Protein 5XCB (pdb70)

Radius of gyration: 25.33 Å; Cα contacts (8 Å, |Δi|>4): 711; chains: 1; bounding box: 47×80×37 Å

Secondary structure (DSSP, 8-state):
--PPPPTT--SEEEEEE--TT--EEEEEEEEEEEETTEEEEEE-TTSGGGTT-GGGT---GGGGGG--HHHHHHHHHHHHHHHHHTT---EEPPTTS-EEEESEEEEEEE--S--SSS--PPBPEEEEESEEETTEEESEEEE--B-----EEEEEEETTEEESEEE--TT-EEEEEEEE------TT--S--EEEEEEE-TTEEE-TTT--EEEETTEE--BTTTEEEEEEE-TTS-EEEEEEE-HHHHGGGTTT-EEEEEEEEE-TT----EEEEEEEEEES-TTSTT-EEEEEEEEEEE-

Organism: Clostridium perfringens (strain 13 / Type A) (NCBI:txid195102)

InterPro domains:
  IPR013783 Immunoglobulin-like fold [G3DSA:2.60.40.10] (34-176)
  IPR013783 Immunoglobulin-like fold [G3DSA:2.60.40.10] (341-483)
  IPR026466 Fimbrial isopeptide formation D2 domain [TIGR04226] (177-316)
  IPR032334 Gram-positive pilin backbone subunit 2, Cna-B-like domain [PF16569] (198-320)
  IPR041033 SpaA-like, prealbumin fold domain subgroup 1 [PF17802] (340-432)
  IPR048052 Fimbrial subunit type 1-like [NF033902] (48-505)

Nearest PDB structures (foldseek):
  5xcb-assembly1_A  TM=1.003E+00  e=8.569E-66  Clostridium perfringens str. 13
  5xcc-assembly2_B  TM=9.735E-01  e=3.782E-58  Clostridium perfringens str. 13
  6ixy-assembly3_C  TM=5.090E-01  e=4.938E-49  Clostridium perfringens SM101
  4p0d-assembly1_A  TM=6.449E-01  e=1.683E-16  Streptococcus pyogenes MGAS10394
  3hr6-assembly1_A  TM=5.045E-01  e=4.246E-11  Corynebacterium diphtheriae

Structure (mmCIF, N/CA/C/O backbone):
data_5XCB
#
_entry.id   5XCB
#
_cell.length_a   90.400
_cell.length_b   141.330
_cell.length_c   61.480
_cell.angle_alpha   90.00
_cell.angle_beta   90.00
_cell.angle_gamma   90.00
#
_symmetry.space_group_name_H-M   'C 2 2 2'
#
loop_
_entity.id
_entity.type
_entity.pdbx_description
1 polymer 'Probable surface protein'
2 water water
#
loop_
_atom_site.group_PDB
_atom_site.id
_atom_site.type_symbol
_atom_site.label_atom_id
_atom_site.label_alt_id
_atom_site.label_comp_id
_atom_site.label_asym_id
_atom_site.label_entity_id
_atom_site.label_seq_id
_atom_site.pdbx_PDB_ins_code
_atom_site.Cartn_x
_atom_site.Cartn_y
_atom_site.Cartn_z
_atom_site.occupancy
_atom_site.B_iso_or_equiv
_atom_site.auth_seq_id
_atom_site.auth_comp_id
_atom_site.auth_asym_id
_atom_site.auth_atom_id
_atom_site.pdbx_PDB_model_num
ATOM 1 N N . MET A 1 17 ? 34.620 39.177 8.329 1.00 99.00 29 MET A N 1
ATOM 2 C CA . MET A 1 17 ? 36.024 39.484 8.738 1.00 99.00 29 MET A CA 1
ATOM 3 C C . MET A 1 17 ? 36.052 40.328 10.015 1.00 99.00 29 MET A C 1
ATOM 4 O O . MET A 1 17 ? 35.370 41.350 10.102 1.00 99.00 29 MET A O 1
ATOM 9 N N . THR A 1 18 ? 36.855 39.895 10.989 1.00 98.84 30 THR A N 1
ATOM 10 C CA . THR A 1 18 ? 36.866 40.476 12.341 1.00 92.44 30 THR A CA 1
ATOM 11 C C . THR A 1 18 ? 38.170 40.149 13.081 1.00 91.81 30 THR A C 1
ATOM 12 O O . THR A 1 18 ? 38.583 38.987 13.121 1.00 91.14 30 THR A O 1
ATOM 16 N N . PRO A 1 19 ? 38.806 41.170 13.691 1.00 87.21 31 PRO A N 1
ATOM 17 C CA . PRO A 1 19 ? 40.058 40.990 14.435 1.00 83.39 31 PRO A CA 1
ATOM 18 C C . PRO A 1 19 ? 39.929 39.999 15.587 1.00 79.75 31 PRO A C 1
ATOM 19 O O . PRO A 1 19 ? 38.860 39.877 16.184 1.00 77.45 31 PRO A O 1
ATOM 23 N N . SER A 1 20 ? 41.021 39.304 15.892 1.00 77.69 32 SER A N 1
ATOM 24 C CA . SER A 1 20 ? 41.052 38.369 17.017 1.00 77.71 32 SER A CA 1
ATOM 25 C C . SER A 1 20 ? 40.973 39.118 18.338 1.00 73.03 32 SER A C 1
ATOM 26 O O . SER A 1 20 ? 41.341 40.289 18.413 1.00 71.56 32 SER A O 1
ATOM 29 N N . ILE A 1 21 ? 40.485 38.443 19.374 1.00 69.91 33 ILE A N 1
ATOM 30 C CA . ILE A 1 21 ? 40.463 39.016 20.715 1.00 71.92 33 ILE A CA 1
ATOM 31 C C . ILE A 1 21 ? 41.751 38.642 21.447 1.00 76.80 33 ILE A C 1
ATOM 32 O O . ILE A 1 21 ? 42.230 37.514 21.323 1.00 76.86 33 ILE A O 1
ATOM 37 N N . SER A 1 22 ? 42.297 39.590 22.211 1.00 78.62 34 SER A N 1
ATOM 38 C CA . SER A 1 22 ? 43.563 39.399 22.923 1.00 80.70 34 SER A CA 1
ATOM 39 C C . SER A 1 22 ? 43.361 38.763 24.292 1.00 84.88 34 SER A C 1
ATOM 40 O O . SER A 1 22 ? 42.241 38.714 24.813 1.00 86.11 34 SER A O 1
ATOM 43 N N . LYS A 1 23 ? 44.464 38.273 24.857 1.00 84.03 35 LYS A N 1
ATOM 44 C CA . LYS A 1 23 ? 44.496 37.735 26.220 1.00 87.01 35 LYS A CA 1
ATOM 45 C C . LYS A 1 23 ? 44.309 38.870 27.230 1.00 90.35 35 LYS A C 1
ATOM 46 O O . LYS A 1 23 ? 43.709 38.679 28.291 1.00 92.10 35 LYS A O 1
ATOM 52 N N . ASP A 1 24 ? 44.837 40.043 26.887 1.00 93.44 36 ASP A N 1
ATOM 53 C CA . ASP A 1 24 ? 44.747 41.232 27.742 1.00 92.45 36 ASP A CA 1
ATOM 54 C C . ASP A 1 24 ? 43.477 42.068 27.460 1.00 88.07 36 ASP A C 1
ATOM 55 O O . ASP A 1 24 ? 43.444 43.271 27.752 1.00 86.65 36 ASP A O 1
ATOM 60 N N . ALA A 1 25 ? 42.433 41.421 26.926 1.00 80.17 37 ALA A N 1
ATOM 61 C CA . ALA A 1 25 ? 41.215 42.125 26.478 1.00 73.21 37 ALA A CA 1
ATOM 62 C C . ALA A 1 25 ? 40.253 42.399 27.630 1.00 66.68 37 ALA A C 1
ATOM 63 O O . ALA A 1 25 ? 39.819 41.473 28.316 1.00 63.61 37 ALA A O 1
ATOM 65 N N . PRO A 1 26 ? 39.899 43.681 27.833 1.00 61.07 38 PRO A N 1
ATOM 66 C CA . PRO A 1 26 ? 39.018 44.086 28.935 1.00 57.17 38 PRO A CA 1
ATOM 67 C C . PRO A 1 26 ? 37.646 43.395 28.900 1.00 53.70 38 PRO A C 1
ATOM 68 O O . PRO A 1 26 ? 37.152 43.036 27.835 1.00 55.20 38 PRO A O 1
ATOM 72 N N . ILE A 1 27 ? 37.057 43.192 30.070 1.00 51.27 39 ILE A N 1
ATOM 73 C CA . ILE A 1 27 ? 35.682 42.722 30.172 1.00 53.02 39 ILE A CA 1
ATOM 74 C C . ILE A 1 27 ? 34.704 43.923 30.200 1.00 50.47 39 ILE A C 1
ATOM 75 O O . ILE A 1 27 ? 33.497 43.751 30.260 1.00 48.00 39 ILE A O 1
ATOM 80 N N . LYS A 1 28 ? 35.246 45.132 30.151 1.00 49.83 40 LYS A N 1
ATOM 81 C CA . LYS A 1 28 ? 34.454 46.362 30.105 1.00 48.93 40 LYS A CA 1
ATOM 82 C C . LYS A 1 28 ? 35.053 47.312 29.085 1.00 44.99 40 LYS A C 1
ATOM 83 O O . LYS A 1 28 ? 36.219 47.179 28.697 1.00 41.32 40 LYS A O 1
ATOM 89 N N . GLY A 1 29 ? 34.254 48.280 28.653 1.00 40.44 41 GLY A N 1
ATOM 90 C CA . GLY A 1 29 ? 34.752 49.353 27.803 1.00 37.31 41 GLY A CA 1
ATOM 91 C C . GLY A 1 29 ? 34.305 50.705 28.303 1.00 35.92 41 GLY A C 1
ATOM 92 O O . GLY A 1 29 ? 33.939 50.879 29.467 1.00 33.80 41 GLY A O 1
ATOM 93 N N . SER A 1 30 ? 34.333 51.690 27.420 1.00 38.17 42 SER A N 1
ATOM 94 C CA . SER A 1 30 ? 33.816 53.007 27.785 1.00 39.46 42 SER A CA 1
ATOM 95 C C . SER A 1 30 ? 33.205 53.735 26.590 1.00 37.01 42 SER A C 1
ATOM 96 O O . SER A 1 30 ? 33.515 53.453 25.408 1.00 33.00 42 SER A O 1
ATOM 99 N N . ILE A 1 31 ? 32.315 54.670 26.912 1.00 36.59 43 ILE A N 1
ATOM 100 C CA . ILE A 1 31 ? 31.766 55.568 25.901 1.00 33.69 43 ILE A CA 1
ATOM 101 C C . ILE A 1 31 ? 32.052 56.993 26.327 1.00 31.02 43 ILE A C 1
ATOM 102 O O . ILE A 1 31 ? 31.832 57.351 27.483 1.00 32.83 43 ILE A O 1
ATOM 107 N N . THR A 1 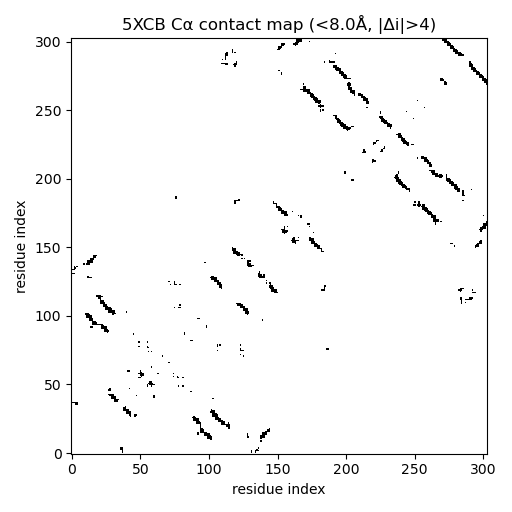32 ? 32.557 57.777 25.382 1.00 29.57 44 THR A N 1
ATOM 108 C CA . THR A 1 32 ? 32.797 59.199 25.532 1.00 30.56 44 THR A CA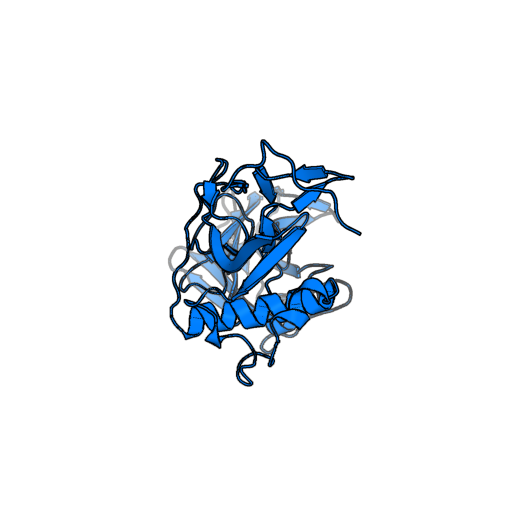 1
ATOM 109 C C . THR A 1 32 ? 32.042 59.938 24.450 1.00 30.64 44 THR A C 1
ATOM 110 O O . THR A 1 32 ? 32.144 59.606 23.266 1.00 30.93 44 THR A O 1
ATOM 114 N N . ILE A 1 33 ? 31.278 60.948 24.857 1.00 32.62 45 ILE A N 1
ATOM 115 C CA . ILE A 1 33 ? 30.648 61.871 23.894 1.00 31.85 45 ILE A CA 1
ATOM 116 C C . ILE A 1 33 ? 30.763 63.270 24.451 1.00 30.58 45 ILE A C 1
ATOM 117 O O . ILE A 1 33 ? 30.586 63.470 25.650 1.00 30.81 45 ILE A O 1
ATOM 122 N N . SER A 1 34 ? 31.099 64.234 23.597 1.00 31.59 46 SER A N 1
ATOM 123 C CA . SER A 1 34 ? 31.205 65.637 24.026 1.00 31.48 46 SER A CA 1
ATOM 124 C C . SER A 1 34 ? 30.134 66.526 23.421 1.00 30.23 46 SER A C 1
ATOM 125 O O . SER A 1 34 ? 30.046 66.661 22.194 1.00 29.71 46 SER A O 1
ATOM 128 N N . LYS A 1 35 ? 29.334 67.136 24.290 1.00 28.77 47 LYS A N 1
ATOM 129 C CA . LYS A 1 35 ? 28.388 68.175 23.869 1.00 31.94 47 LYS A CA 1
ATOM 130 C C . LYS A 1 35 ? 27.996 68.956 25.116 1.00 31.52 47 LYS A C 1
ATOM 131 O O . LYS A 1 35 ? 27.235 68.460 25.940 1.00 30.86 47 LYS A O 1
ATOM 137 N N . LYS A 1 36 ? 28.551 70.155 25.264 1.00 32.93 48 LYS A N 1
ATOM 138 C CA . LYS A 1 36 ? 28.368 70.953 26.485 1.00 34.07 48 LYS A CA 1
ATOM 139 C C . LYS A 1 36 ? 26.905 71.149 26.883 1.00 32.66 48 LYS A C 1
ATOM 140 O O . LYS A 1 36 ? 26.073 71.543 26.067 1.00 29.16 48 LYS A O 1
ATOM 146 N N . GLY A 1 37 ? 26.626 70.834 28.147 1.00 31.29 49 GLY A N 1
ATOM 147 C CA . GLY A 1 37 ? 25.333 71.034 28.756 1.00 33.18 49 GLY A CA 1
ATOM 148 C C . GLY A 1 37 ? 24.378 69.874 28.555 1.00 31.98 49 GLY A C 1
ATOM 149 O O . GLY A 1 37 ? 23.357 69.793 29.209 1.00 34.42 49 GLY A O 1
ATOM 150 N N . ALA A 1 38 ? 24.706 68.986 27.624 1.00 31.22 50 ALA A N 1
ATOM 151 C CA . ALA A 1 38 ? 23.773 67.943 27.245 1.00 30.27 50 ALA A CA 1
ATOM 152 C C . ALA A 1 38 ? 24.070 66.680 28.001 1.00 28.90 50 ALA A C 1
ATOM 153 O O . ALA A 1 38 ? 25.197 66.474 28.464 1.00 27.87 50 ALA A O 1
ATOM 155 N N . THR A 1 39 ? 23.054 65.839 28.092 1.00 26.29 51 THR A N 1
ATOM 156 C CA . THR A 1 39 ? 23.181 64.500 28.625 1.00 29.60 51 THR A CA 1
ATOM 157 C C . THR A 1 39 ? 22.615 63.497 27.630 1.00 30.49 51 THR A C 1
ATOM 158 O O . THR A 1 39 ? 21.482 63.671 27.141 1.00 29.62 51 THR A O 1
ATOM 162 N N . PHE A 1 40 ? 23.418 62.466 27.341 1.00 30.00 52 PHE A N 1
ATOM 163 C CA . PHE A 1 40 ? 23.021 61.310 26.545 1.00 28.51 52 PHE A CA 1
ATOM 164 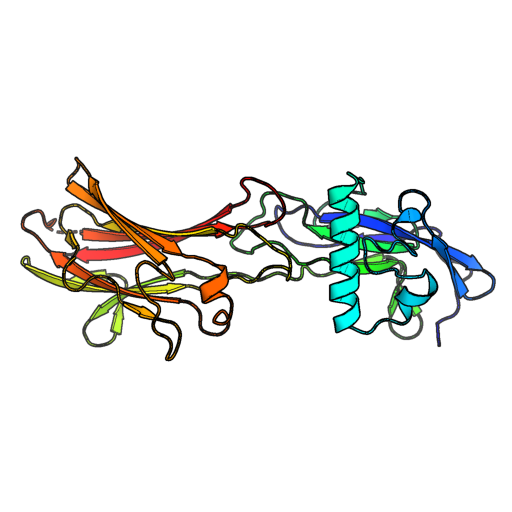C C . PHE A 1 40 ? 22.840 60.086 27.427 1.00 29.29 52 PHE A C 1
ATOM 165 O O . PHE A 1 40 ? 23.499 59.934 28.455 1.00 30.05 52 PHE A O 1
ATOM 173 N N . THR A 1 41 ? 21.953 59.197 27.000 1.00 28.84 53 THR A N 1
ATOM 174 C CA . THR A 1 41 ? 21.686 57.965 27.716 1.00 29.69 53 THR A CA 1
ATOM 175 C C . THR A 1 41 ? 21.962 56.780 26.816 1.00 28.86 53 THR A C 1
ATOM 176 O O . THR A 1 41 ? 21.567 56.781 25.644 1.00 28.21 53 THR A O 1
ATOM 180 N N . ALA A 1 42 ? 22.667 55.791 27.375 1.00 30.94 54 ALA A N 1
ATOM 181 C CA . ALA A 1 42 ? 23.096 54.593 26.651 1.00 29.81 54 ALA A CA 1
ATOM 182 C C . ALA A 1 42 ? 22.209 53.418 27.025 1.00 30.69 54 ALA A C 1
ATOM 183 O O . ALA A 1 42 ? 22.055 53.084 28.194 1.00 32.71 54 ALA A O 1
ATOM 185 N N . TYR A 1 43 ? 21.563 52.837 26.024 1.00 34.71 55 TYR A N 1
ATOM 186 C CA . TYR A 1 43 ? 20.646 51.698 26.218 1.00 36.14 55 TYR A CA 1
ATOM 187 C C . TYR A 1 43 ? 21.301 50.447 25.606 1.00 37.66 55 TYR A C 1
ATOM 188 O O . TYR A 1 43 ? 21.584 50.406 24.409 1.00 34.81 55 TYR A O 1
ATOM 197 N N . LYS A 1 44 ? 21.560 49.448 26.443 1.00 38.78 56 LYS A N 1
ATOM 198 C CA . LYS A 1 44 ? 22.222 48.240 25.998 1.00 38.99 56 LYS A CA 1
ATOM 199 C C . LYS A 1 44 ? 21.204 47.290 25.395 1.00 38.19 56 LYS A C 1
ATOM 200 O O . LYS A 1 44 ? 20.408 46.692 26.107 1.00 40.05 56 LYS A O 1
ATOM 206 N N . LEU A 1 45 ? 21.243 47.178 24.075 1.00 36.53 57 LEU A N 1
ATOM 207 C CA . LEU A 1 45 ? 20.365 46.310 23.317 1.00 38.25 57 LEU A CA 1
ATOM 208 C C . LEU A 1 45 ? 20.811 44.843 23.334 1.00 41.29 57 LEU A C 1
ATOM 209 O O . LEU A 1 45 ? 19.975 43.936 23.442 1.00 39.36 57 LEU A O 1
ATOM 214 N N . LEU A 1 46 ? 22.122 44.628 23.196 1.00 40.03 58 LEU A N 1
ATOM 215 C CA . LEU A 1 46 ? 22.714 43.290 23.119 1.00 39.54 58 LEU A CA 1
ATOM 216 C C . LEU A 1 46 ? 23.959 43.193 23.996 1.00 40.45 58 LEU A C 1
ATOM 217 O O . LEU A 1 46 ? 24.811 44.086 23.977 1.00 38.71 58 LEU A O 1
ATOM 222 N N . ASP A 1 47 ? 24.061 42.116 24.771 1.00 43.28 59 ASP A N 1
ATOM 223 C CA . ASP A 1 47 ? 25.283 41.834 25.524 1.00 46.61 59 ASP A CA 1
ATOM 224 C C . ASP A 1 47 ? 26.285 41.136 24.607 1.00 46.03 59 ASP A C 1
ATOM 225 O O . ASP A 1 47 ? 25.925 40.244 23.831 1.00 46.64 59 ASP A O 1
ATOM 230 N N . ALA A 1 48 ? 27.533 41.582 24.663 1.00 43.68 60 ALA A N 1
ATOM 231 C CA . ALA A 1 48 ? 28.595 40.945 23.916 1.00 44.78 60 ALA A CA 1
ATOM 232 C C . ALA A 1 48 ? 29.252 39.933 24.836 1.00 44.77 60 ALA A C 1
ATOM 233 O O . ALA A 1 48 ? 29.551 40.243 25.988 1.00 49.54 60 ALA A O 1
ATOM 235 N N . ILE A 1 49 ? 29.466 38.730 24.318 1.00 41.73 61 ILE A N 1
ATOM 236 C CA . ILE A 1 49 ? 30.091 37.655 25.074 1.00 45.60 61 ILE A CA 1
ATOM 237 C C . ILE A 1 49 ? 31.276 37.066 24.286 1.00 40.15 61 ILE A C 1
ATOM 238 O O . ILE A 1 49 ? 31.156 36.730 23.113 1.00 38.23 61 ILE A O 1
ATOM 243 N N . LYS A 1 50 ? 32.437 37.004 24.922 1.00 43.44 62 LYS A N 1
ATOM 244 C CA . LYS A 1 50 ? 33.609 36.411 24.285 1.00 45.04 62 LYS A CA 1
ATOM 245 C C . LYS A 1 50 ? 33.359 34.930 24.153 1.00 41.73 62 LYS A C 1
ATOM 246 O O . LYS A 1 50 ? 33.103 34.253 25.147 1.00 42.26 62 LYS A O 1
ATOM 252 N N . SER A 1 51 ? 33.395 34.459 22.916 1.00 41.65 63 SER A N 1
ATOM 253 C CA . SER A 1 51 ? 33.123 33.074 22.592 1.00 43.28 63 SER A CA 1
ATOM 254 C C . SER A 1 51 ? 34.145 32.632 21.572 1.00 40.32 63 SER A C 1
ATOM 255 O O . SER A 1 51 ? 34.067 32.975 20.390 1.00 38.36 63 SER A O 1
ATOM 258 N N . GLY A 1 52 ? 35.115 31.853 22.033 1.00 41.25 64 GLY A N 1
ATOM 259 C CA . GLY A 1 52 ? 36.249 31.520 21.181 1.00 40.13 64 GLY A CA 1
ATOM 260 C C . GLY A 1 52 ? 36.992 32.797 20.851 1.00 40.14 64 GLY A C 1
ATOM 261 O O . GLY A 1 52 ? 37.305 33.587 21.735 1.00 42.89 64 GLY A O 1
ATOM 262 N N . ASP A 1 53 ? 37.247 33.004 19.572 1.00 43.81 65 ASP A N 1
ATOM 263 C CA . ASP A 1 53 ? 38.027 34.132 19.114 1.00 49.63 65 ASP A CA 1
ATOM 264 C C . ASP A 1 53 ? 37.161 35.293 18.580 1.00 51.49 65 ASP A C 1
ATOM 265 O O . ASP A 1 53 ? 37.673 36.191 17.911 1.00 50.40 65 ASP A O 1
ATOM 270 N N . ALA A 1 54 ? 35.859 35.282 18.876 1.00 52.60 66 ALA A N 1
ATOM 271 C CA . ALA A 1 54 ? 34.978 36.402 18.498 1.00 48.81 66 ALA A CA 1
ATOM 272 C C . ALA A 1 54 ? 34.012 36.791 19.617 1.00 46.64 66 ALA A C 1
ATOM 273 O O . ALA A 1 54 ? 33.944 36.132 20.669 1.00 47.88 66 ALA A O 1
ATOM 275 N N . TYR A 1 55 ? 33.299 37.900 19.404 1.00 42.37 67 TYR A N 1
ATOM 276 C CA . TYR A 1 55 ? 32.213 38.282 20.285 1.00 41.44 67 TYR A CA 1
ATOM 277 C C . TYR A 1 55 ? 30.941 37.745 19.675 1.00 39.82 67 TYR A C 1
ATOM 278 O O . TYR A 1 55 ? 30.702 37.880 18.475 1.00 40.19 67 TYR A O 1
ATOM 287 N N . GLU A 1 56 ? 30.159 37.060 20.499 1.00 42.01 68 GLU A N 1
ATOM 288 C CA . GLU A 1 56 ? 28.783 36.689 20.132 1.00 43.66 68 GLU A CA 1
ATOM 289 C C . GLU A 1 56 ? 27.831 37.566 20.966 1.00 44.31 68 GLU A C 1
ATOM 290 O O . GLU A 1 56 ? 28.218 38.093 22.013 1.00 43.19 68 GLU A O 1
ATOM 296 N N . TYR A 1 57 ? 26.594 37.716 20.507 1.00 47.61 69 TYR A N 1
ATOM 297 C CA . TYR A 1 57 ? 25.663 38.675 21.109 1.00 50.64 69 TYR A CA 1
ATOM 298 C C . TYR A 1 57 ? 24.392 37.993 21.558 1.00 52.78 69 TYR A C 1
ATOM 299 O O . TYR A 1 57 ? 23.821 37.190 20.829 1.00 57.12 69 TYR A O 1
ATOM 308 N N . SER A 1 58 ? 23.963 38.295 22.774 1.00 52.29 70 SER A N 1
ATOM 309 C CA . SER A 1 58 ? 22.690 37.801 23.277 1.00 52.55 70 SER A CA 1
ATOM 310 C C . SER A 1 58 ? 21.789 38.961 23.693 1.00 52.09 70 SER A C 1
ATOM 311 O O . SER A 1 58 ? 22.266 39.991 24.173 1.00 45.36 70 SER A O 1
ATOM 314 N N . VAL A 1 59 ? 20.484 38.781 23.514 1.00 50.86 71 VAL A N 1
ATOM 315 C CA . VAL A 1 59 ? 19.530 39.837 23.816 1.00 52.55 71 VAL A CA 1
ATOM 316 C C . VAL A 1 59 ? 19.622 40.215 25.276 1.00 51.61 71 VAL A C 1
ATOM 317 O O . VAL A 1 59 ? 19.546 39.368 26.168 1.00 51.57 71 VAL A O 1
ATOM 321 N N . ASN A 1 60 ? 19.815 41.504 25.514 1.00 54.80 72 ASN A N 1
ATOM 322 C CA . ASN A 1 60 ? 19.667 42.051 26.852 1.00 56.03 72 ASN A CA 1
ATOM 323 C C . ASN A 1 60 ? 18.199 41.821 27.232 1.00 52.43 72 ASN A C 1
ATOM 324 O O . ASN A 1 60 ? 17.306 42.168 26.458 1.00 47.71 72 ASN A O 1
ATOM 329 N N . SER A 1 61 ? 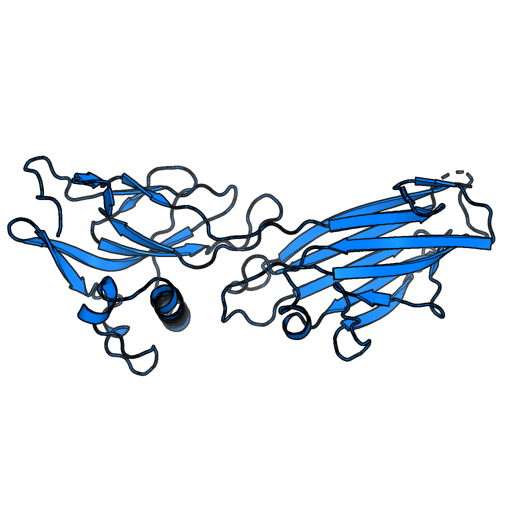17.975 41.216 28.399 1.00 50.25 73 SER A N 1
ATOM 330 C CA . SER A 1 61 ? 16.640 40.823 28.849 1.00 50.86 73 SER A CA 1
ATOM 331 C C . SER A 1 61 ? 15.707 41.994 29.219 1.00 51.13 73 SER A C 1
ATOM 332 O O . SER A 1 61 ? 14.478 41.858 29.165 1.00 48.63 73 SER A O 1
ATOM 335 N N . ASP A 1 62 ? 16.283 43.127 29.622 1.00 50.30 74 ASP A N 1
ATOM 336 C CA . ASP A 1 62 ? 15.491 44.345 29.790 1.00 48.10 74 ASP A CA 1
ATOM 337 C C . ASP A 1 62 ? 14.836 44.789 28.483 1.00 44.65 74 ASP A C 1
ATOM 338 O O . ASP A 1 62 ? 13.774 45.404 28.517 1.00 50.19 74 ASP A O 1
ATOM 343 N N . LEU A 1 63 ? 15.452 44.470 27.343 1.00 41.00 75 LEU A N 1
ATOM 344 C CA . LEU A 1 63 ? 14.961 44.920 26.029 1.00 39.64 75 LEU A CA 1
ATOM 345 C C . LEU A 1 63 ? 14.647 43.817 25.054 1.00 38.76 75 LEU A C 1
ATOM 346 O O . LEU A 1 63 ? 14.386 44.090 23.881 1.00 35.95 75 LEU A O 1
ATOM 351 N N . LYS A 1 64 ? 14.664 42.576 25.531 1.00 40.15 76 LYS A N 1
ATOM 352 C CA . LYS A 1 64 ? 14.584 41.397 24.665 1.00 41.42 76 LYS A CA 1
ATOM 353 C C . LYS A 1 64 ? 13.294 41.358 23.867 1.00 40.37 76 LYS A C 1
ATOM 354 O O . LYS A 1 64 ? 13.222 40.765 22.788 1.00 40.13 76 LYS A O 1
ATOM 360 N N . ASP A 1 65 ? 12.273 42.005 24.405 1.00 41.82 77 ASP A N 1
ATOM 361 C CA . ASP A 1 65 ? 10.945 41.955 23.804 1.00 42.01 77 ASP A CA 1
ATOM 362 C C . ASP A 1 65 ? 10.695 43.068 22.786 1.00 39.41 77 ASP A C 1
ATOM 363 O O . ASP A 1 65 ? 9.592 43.207 22.281 1.00 43.48 77 ASP A O 1
ATOM 368 N N . PHE A 1 66 ? 11.737 43.838 22.483 1.00 36.58 78 PHE A N 1
ATOM 369 C CA . PHE A 1 66 ? 11.734 44.737 21.346 1.00 36.15 78 PHE A CA 1
ATOM 370 C C . PHE A 1 66 ? 11.917 43.952 20.064 1.00 36.23 78 PHE A C 1
ATOM 371 O O . PHE A 1 66 ? 11.405 44.333 19.013 1.00 35.20 78 PHE A O 1
ATOM 379 N N . PHE A 1 67 ? 12.699 42.879 20.148 1.00 37.72 79 PHE A N 1
ATOM 380 C CA . PHE A 1 67 ? 12.950 42.017 18.997 1.00 38.92 79 PHE A CA 1
ATOM 381 C C . PHE A 1 67 ? 11.748 41.149 18.640 1.00 35.82 79 PHE A C 1
ATOM 382 O O . PHE A 1 67 ? 10.988 40.761 19.520 1.00 34.99 79 PHE A O 1
ATOM 390 N N . ASN A 1 68 ? 11.597 40.869 17.343 1.00 34.74 80 ASN A N 1
ATOM 391 C CA . ASN A 1 68 ? 10.548 39.984 16.828 1.00 37.90 80 ASN A CA 1
ATOM 392 C C . ASN A 1 68 ? 9.201 40.434 17.399 1.00 40.47 80 ASN A C 1
ATOM 393 O O . ASN A 1 68 ? 8.377 39.623 17.838 1.00 37.81 80 ASN A O 1
ATOM 398 N N . ASN A 1 69 ? 9.026 41.755 17.416 1.00 41.93 81 ASN A N 1
ATOM 399 C CA . ASN A 1 69 ? 7.854 42.407 17.977 1.00 41.60 81 ASN A CA 1
ATOM 400 C C . ASN A 1 69 ? 7.285 43.265 16.857 1.00 43.32 81 ASN A C 1
ATOM 401 O O . ASN A 1 69 ? 7.914 44.226 16.415 1.00 39.85 81 ASN A O 1
ATOM 406 N N . SER A 1 70 ? 6.102 42.876 16.393 1.00 44.20 82 SER A N 1
ATOM 407 C CA . SER A 1 70 ? 5.458 43.479 15.230 1.00 48.80 82 SER A CA 1
ATOM 408 C C . SER A 1 70 ? 5.119 44.959 15.451 1.00 46.51 82 SER A C 1
ATOM 409 O O . SER A 1 70 ? 4.988 45.729 14.507 1.00 46.69 82 SER A O 1
ATOM 412 N N . ASN A 1 71 ? 4.993 45.341 16.713 1.00 47.70 83 ASN A N 1
ATOM 413 C CA . ASN A 1 71 ? 4.733 46.725 17.074 1.00 47.04 83 ASN A CA 1
ATOM 414 C C . ASN A 1 71 ? 5.953 47.617 16.810 1.00 50.84 83 ASN A C 1
ATOM 415 O O . ASN A 1 71 ? 5.839 48.842 16.910 1.00 48.92 83 ASN A O 1
ATOM 420 N N . TYR A 1 72 ? 7.114 47.024 16.486 1.00 48.53 84 TYR A N 1
ATOM 421 C CA . TYR A 1 72 ? 8.346 47.818 16.294 1.00 45.21 84 TYR A CA 1
ATOM 422 C C . TYR A 1 72 ? 9.274 47.283 15.203 1.00 45.31 84 TYR A C 1
ATOM 423 O O . TYR A 1 72 ? 10.491 47.245 15.367 1.00 44.50 84 TYR A O 1
ATOM 432 N N . GLY A 1 73 ? 8.693 46.897 14.072 1.00 46.54 85 GLY A N 1
ATOM 433 C CA . GLY A 1 73 ? 9.468 46.546 12.877 1.00 45.21 85 GLY A CA 1
ATOM 434 C C . GLY A 1 73 ? 9.925 45.091 12.797 1.00 45.16 85 GLY A C 1
ATOM 435 O O . GLY A 1 73 ? 10.624 44.724 11.867 1.00 42.55 85 GLY A O 1
ATOM 436 N N . SER A 1 74 ? 9.538 44.271 13.773 1.00 48.22 86 SER A N 1
ATOM 437 C CA . SER A 1 74 ? 9.878 42.834 13.796 1.00 50.75 86 SER A CA 1
ATOM 438 C C . SER A 1 74 ? 11.346 42.536 13.439 1.00 49.27 86 SER A C 1
ATOM 439 O O . SER A 1 74 ? 11.636 41.723 12.568 1.00 47.93 86 SER A O 1
ATOM 442 N N . TYR A 1 75 ? 12.268 43.215 14.110 1.00 47.89 87 TYR A N 1
ATOM 443 C CA . TYR A 1 75 ? 13.688 42.954 13.914 1.00 46.24 87 TYR A CA 1
ATOM 444 C C . TYR A 1 75 ? 14.102 41.740 14.734 1.00 44.29 87 TYR A C 1
ATOM 445 O O . TYR A 1 75 ? 13.770 41.627 15.912 1.00 45.10 87 TYR A O 1
ATOM 454 N N . SER A 1 76 ? 14.827 40.837 14.090 1.00 46.29 88 SER A N 1
ATOM 455 C CA . SER A 1 76 ? 15.433 39.689 14.757 1.00 47.14 88 SER A CA 1
ATOM 456 C C . SER A 1 76 ? 16.796 40.112 15.271 1.00 44.55 88 SER A C 1
ATOM 457 O O . SER A 1 76 ? 17.372 41.072 14.775 1.00 45.22 88 SER A O 1
ATOM 460 N N . GLN A 1 77 ? 17.309 39.392 16.262 1.00 47.18 89 GLN A N 1
ATOM 461 C CA . GLN A 1 77 ? 18.685 39.587 16.731 1.00 49.95 89 GLN A CA 1
ATOM 462 C C . GLN A 1 77 ? 19.650 39.630 15.547 1.00 53.63 89 GLN A C 1
ATOM 463 O O . GLN A 1 77 ? 20.494 40.519 15.445 1.00 51.37 89 GLN A O 1
ATOM 469 N N . GLU A 1 78 ? 19.476 38.669 14.645 1.00 58.57 90 GLU A N 1
ATOM 470 C CA . GLU A 1 78 ? 20.329 38.500 13.461 1.00 66.07 90 GLU A CA 1
ATOM 471 C C . GLU A 1 78 ? 20.204 39.660 12.471 1.00 66.16 90 GLU A C 1
ATOM 472 O O . GLU A 1 78 ? 21.140 39.944 11.733 1.00 68.66 90 GLU A O 1
ATOM 478 N N . SER A 1 79 ? 19.046 40.320 12.457 1.00 67.53 91 SER A N 1
ATOM 479 C CA . SER A 1 79 ? 18.799 41.468 11.573 1.00 64.93 91 SER A CA 1
ATOM 480 C C . SER A 1 79 ? 19.804 42.591 11.752 1.00 65.69 91 SER A C 1
ATOM 481 O O . SER A 1 79 ? 20.187 43.229 10.786 1.00 63.76 91 SER A O 1
ATOM 484 N N . ILE A 1 80 ? 20.219 42.830 12.992 1.00 72.07 92 ILE A N 1
ATOM 485 C CA . ILE A 1 80 ? 21.005 44.021 13.347 1.00 75.37 92 ILE A CA 1
ATOM 486 C C . ILE A 1 80 ? 22.251 44.230 12.478 1.00 80.19 92 ILE A C 1
ATOM 487 O O . ILE A 1 80 ? 22.237 45.049 11.562 1.00 82.49 92 ILE A O 1
ATOM 492 N N . GLN A 1 81 ? 23.325 43.503 12.772 1.00 84.81 93 GLN A N 1
ATOM 493 C CA . GLN A 1 81 ? 24.613 43.727 12.100 1.00 89.49 93 GLN A CA 1
ATOM 494 C C . GLN A 1 81 ? 24.537 43.444 10.585 1.00 86.90 93 GLN A C 1
ATOM 495 O O . GLN A 1 81 ? 25.530 43.564 9.876 1.00 86.25 93 GLN A O 1
ATOM 501 N N . LYS A 1 82 ? 23.348 43.091 10.101 1.00 85.40 94 LYS A N 1
ATOM 502 C CA . LYS A 1 82 ? 23.098 42.916 8.668 1.00 83.22 94 LYS A CA 1
ATOM 503 C C . LYS A 1 82 ? 22.616 44.222 8.002 1.00 83.65 94 LYS A C 1
ATOM 504 O O . LYS A 1 82 ? 22.581 44.321 6.775 1.00 83.88 94 LYS A O 1
ATOM 510 N N . LEU A 1 83 ? 22.271 45.224 8.813 1.00 82.70 95 LEU A N 1
ATOM 511 C CA . LEU A 1 83 ? 21.640 46.462 8.331 1.00 77.82 95 LEU A CA 1
ATOM 512 C C . LEU A 1 83 ? 22.622 47.453 7.727 1.00 75.12 95 LEU A C 1
ATOM 513 O O . LEU A 1 83 ? 23.748 47.579 8.194 1.00 69.86 95 LEU A O 1
ATOM 518 N N . ASN A 1 84 ? 22.168 48.170 6.699 1.00 76.54 96 ASN A N 1
ATOM 519 C CA . ASN A 1 84 ? 22.945 49.255 6.091 1.00 78.23 96 ASN A CA 1
ATOM 520 C C . ASN A 1 84 ? 22.701 50.562 6.845 1.00 77.45 96 ASN A C 1
ATOM 521 O O . ASN A 1 84 ? 21.933 50.591 7.807 1.00 79.75 96 ASN A O 1
ATOM 526 N N . GLY A 1 85 ? 23.341 51.637 6.388 1.00 75.77 97 GLY A N 1
ATOM 527 C CA . GLY A 1 85 ? 23.275 52.944 7.051 1.00 74.77 97 GLY A CA 1
ATOM 528 C C . GLY A 1 85 ? 21.895 53.575 7.155 1.00 75.58 97 GLY A C 1
ATOM 529 O O . GLY A 1 85 ? 21.582 54.232 8.151 1.00 77.93 97 GLY A O 1
ATOM 530 N N . GLU A 1 86 ? 21.071 53.387 6.129 1.00 76.38 98 GLU A N 1
ATOM 531 C CA . GLU A 1 86 ? 19.736 53.994 6.081 1.00 76.62 98 GLU A CA 1
ATOM 532 C C . GLU A 1 86 ? 18.690 53.133 6.785 1.00 73.78 98 GLU A C 1
ATOM 533 O O . GLU A 1 86 ? 17.692 53.641 7.300 1.00 70.48 98 GLU A O 1
ATOM 539 N N . GLN A 1 87 ? 18.918 51.825 6.797 1.00 73.78 99 GLN A N 1
ATOM 540 C CA . GLN A 1 87 ? 18.067 50.898 7.548 1.00 72.81 99 GLN A CA 1
ATOM 541 C C . GLN A 1 87 ? 18.338 51.018 9.051 1.00 65.62 99 GLN A C 1
ATOM 542 O O . GLN A 1 87 ? 17.455 50.780 9.873 1.00 59.28 99 GLN A O 1
ATOM 548 N N . VAL A 1 88 ? 19.573 51.383 9.385 1.00 63.06 100 VAL A N 1
ATOM 549 C CA . VAL A 1 88 ? 19.989 51.587 10.769 1.00 66.02 100 VAL A CA 1
ATOM 550 C C . VAL A 1 88 ? 19.218 52.742 11.396 1.00 64.36 100 VAL A C 1
ATOM 551 O O . VAL A 1 88 ? 18.776 52.632 12.534 1.00 66.37 100 VAL A O 1
ATOM 555 N N . LYS A 1 89 ? 19.052 53.839 10.658 1.00 63.54 101 LYS A N 1
ATOM 556 C CA . LYS A 1 89 ? 18.261 54.973 11.145 1.00 63.64 101 LYS A CA 1
ATOM 557 C C . LYS A 1 89 ? 16.838 54.543 11.478 1.00 58.14 101 LYS A C 1
ATOM 558 O O . LYS A 1 89 ? 16.320 54.867 12.543 1.00 57.99 101 LYS A O 1
ATOM 564 N N . GLU A 1 90 ? 16.209 53.812 10.562 1.00 56.32 102 GLU A N 1
ATOM 565 C CA . GLU A 1 90 ? 14.860 53.278 10.790 1.00 54.44 102 GLU A CA 1
ATOM 566 C C . GLU A 1 90 ? 14.822 52.367 12.002 1.00 49.73 102 GLU A C 1
ATOM 567 O O . GLU A 1 90 ? 13.906 52.436 12.799 1.00 48.23 102 GLU A O 1
ATOM 573 N N . PHE A 1 91 ? 15.820 51.496 12.111 1.00 47.51 103 PHE A N 1
ATOM 574 C CA . PHE A 1 91 ? 15.950 50.567 13.244 1.00 47.07 103 PHE A CA 1
ATOM 575 C C . PHE A 1 91 ? 16.069 51.377 14.544 1.00 44.15 103 PHE A C 1
ATOM 576 O O . PHE A 1 91 ? 15.332 51.161 15.510 1.00 41.86 103 PHE A O 1
ATOM 584 N N . ALA A 1 92 ? 16.990 52.332 14.539 1.00 43.79 104 ALA A N 1
ATOM 585 C CA . ALA A 1 92 ? 17.260 53.145 15.720 1.00 45.03 104 ALA A CA 1
ATOM 586 C C . ALA A 1 92 ? 16.012 53.916 16.129 1.00 41.13 104 ALA A C 1
ATOM 587 O O . ALA A 1 92 ? 15.719 54.044 17.304 1.00 37.46 104 ALA A O 1
ATOM 589 N N . ILE A 1 93 ? 15.251 54.378 15.148 1.00 45.18 105 ILE A N 1
ATOM 590 C CA . ILE A 1 93 ? 13.999 55.093 15.435 1.00 47.38 105 ILE A CA 1
ATOM 591 C C . ILE A 1 93 ? 13.033 54.187 16.177 1.00 43.20 105 ILE A C 1
ATOM 592 O O . ILE A 1 93 ? 12.507 54.566 17.223 1.00 42.31 105 ILE A O 1
ATOM 597 N N . ASN A 1 94 ? 12.822 52.980 15.642 1.00 42.99 106 ASN A N 1
ATOM 598 C CA . ASN A 1 94 ? 11.898 52.006 16.249 1.00 41.09 106 ASN A CA 1
ATOM 599 C C . ASN A 1 94 ? 12.315 51.653 17.662 1.00 37.47 106 ASN A C 1
ATOM 600 O O . ASN A 1 94 ? 11.479 51.471 18.522 1.00 35.23 106 ASN A O 1
ATOM 605 N N . LEU A 1 95 ? 13.622 51.533 17.888 1.00 39.45 107 LEU A N 1
ATOM 606 C CA . LEU A 1 95 ? 14.127 51.130 19.201 1.00 39.34 107 LEU A CA 1
ATOM 607 C C . LEU A 1 95 ? 13.943 52.272 20.199 1.00 39.98 107 LEU A C 1
ATOM 608 O O . LEU A 1 95 ? 13.434 52.072 21.300 1.00 38.74 107 LEU A O 1
ATOM 613 N N . HIS A 1 96 ? 14.352 53.475 19.809 1.00 40.36 108 HIS A N 1
ATOM 614 C CA . HIS A 1 96 ? 14.067 54.658 20.622 1.00 41.82 108 HIS A CA 1
ATOM 615 C C . HIS A 1 96 ? 12.569 54.718 20.999 1.00 38.42 108 HIS A C 1
ATOM 616 O O . HIS A 1 96 ? 12.204 54.903 22.170 1.00 37.21 108 HIS A O 1
ATOM 623 N N . LYS A 1 97 ? 11.706 54.494 20.025 1.00 39.24 109 LYS A N 1
ATOM 624 C CA . LYS A 1 97 ? 10.254 54.490 20.304 1.00 42.17 109 LYS A CA 1
ATOM 625 C C . LYS A 1 97 ? 9.849 53.439 21.343 1.00 42.84 109 LYS A C 1
ATOM 626 O O . LYS A 1 97 ? 9.049 53.728 22.242 1.00 41.04 109 LYS A O 1
ATOM 632 N N . TYR A 1 98 ? 10.419 52.231 21.230 1.00 42.29 110 TYR A N 1
ATOM 633 C CA . TYR A 1 98 ? 10.147 51.140 22.184 1.00 41.15 110 TYR A CA 1
ATOM 634 C C . TYR A 1 98 ? 10.531 51.557 23.601 1.00 40.54 110 TYR A C 1
ATOM 635 O O . TYR A 1 98 ? 9.797 51.326 24.553 1.00 39.10 110 TYR A O 1
ATOM 644 N N . ILE A 1 99 ? 11.718 52.149 23.702 1.00 41.20 111 ILE A N 1
ATOM 645 C CA . ILE A 1 99 ? 12.273 52.641 24.952 1.00 42.30 111 ILE A CA 1
ATOM 646 C C . ILE A 1 99 ? 11.374 53.697 25.621 1.00 42.50 111 ILE A C 1
ATOM 647 O O . ILE A 1 99 ? 11.105 53.608 26.818 1.00 42.16 111 ILE A O 1
ATOM 652 N N . LEU A 1 100 ? 10.924 54.684 24.846 1.00 46.25 112 LEU A N 1
ATOM 653 C CA . LEU A 1 100 ? 10.036 55.744 25.359 1.00 47.78 112 LEU A CA 1
ATOM 654 C C . LEU A 1 100 ? 8.667 55.192 25.713 1.00 47.16 112 LEU A C 1
ATOM 655 O O . LEU A 1 100 ? 8.082 55.572 26.712 1.00 48.58 112 LEU A O 1
ATOM 660 N N . GLU A 1 101 ? 8.152 54.295 24.886 1.00 48.80 113 GLU A N 1
ATOM 661 C CA . GLU A 1 101 ? 6.800 53.804 25.086 1.00 48.77 113 GLU A CA 1
ATOM 662 C C . GLU A 1 101 ? 6.713 52.807 26.218 1.00 51.43 113 GLU A C 1
ATOM 663 O O . GLU A 1 101 ? 5.646 52.657 26.812 1.00 50.93 113 GLU A O 1
ATOM 669 N N . ASN A 1 102 ? 7.816 52.121 26.530 1.00 50.23 114 ASN A N 1
ATOM 670 C CA . ASN A 1 102 ? 7.813 51.134 27.624 1.00 47.74 114 ASN A CA 1
ATOM 671 C C . ASN A 1 102 ? 8.621 51.621 28.834 1.00 48.94 114 ASN A C 1
ATOM 672 O O . ASN A 1 102 ? 8.975 50.850 29.728 1.00 45.65 114 ASN A O 1
ATOM 677 N N . LYS A 1 103 ? 8.906 52.919 28.851 1.00 52.07 115 LYS A N 1
ATOM 678 C CA . LYS A 1 103 ? 9.502 53.574 30.017 1.00 56.08 115 LYS A CA 1
ATOM 679 C C . LYS A 1 103 ? 10.737 52.819 30.499 1.00 53.45 115 LYS A C 1
ATOM 680 O O . LYS A 1 103 ? 10.903 52.563 31.693 1.00 55.77 115 LYS A O 1
ATOM 686 N N . LYS A 1 104 ? 11.591 52.465 29.543 1.00 45.68 116 LYS A N 1
ATOM 687 C CA . LYS A 1 104 ? 12.853 51.819 29.829 1.00 42.79 116 LYS A CA 1
ATOM 688 C C . LYS A 1 104 ? 13.841 52.857 30.284 1.00 43.43 116 LYS A C 1
ATOM 689 O O . LYS A 1 104 ? 13.783 54.018 29.878 1.00 46.31 116 LYS A O 1
ATOM 695 N N . SER A 1 105 ? 14.757 52.436 31.137 1.00 40.09 117 SER A N 1
ATOM 696 C CA . SER A 1 105 ? 15.779 53.315 31.638 1.00 43.24 117 SER A CA 1
ATOM 697 C C . SER A 1 105 ? 17.100 52.829 31.115 1.00 41.91 117 SER A C 1
ATOM 698 O O . SER A 1 105 ? 17.248 51.658 30.757 1.00 39.47 117 SER A O 1
ATOM 701 N N . GLY A 1 106 ? 18.064 53.738 31.065 1.00 38.82 118 GLY A N 1
ATOM 702 C CA . GLY A 1 106 ? 19.378 53.412 30.558 1.00 37.45 118 GLY A CA 1
ATOM 703 C C . GLY A 1 106 ? 20.442 54.008 31.443 1.00 38.36 118 GLY A C 1
ATOM 704 O O . GLY A 1 106 ? 20.160 54.445 32.547 1.00 36.80 118 GLY A O 1
ATOM 705 N N . GLN A 1 107 ? 21.673 54.014 30.945 1.00 36.36 119 GLN A N 1
ATOM 706 C CA . GLN A 1 107 ? 22.801 54.571 31.666 1.00 35.91 119 GLN A CA 1
ATOM 707 C C . GLN A 1 107 ? 23.084 55.983 31.150 1.00 33.14 119 GLN A C 1
ATOM 708 O O . GLN A 1 107 ? 23.410 56.173 29.969 1.00 34.28 119 GLN A O 1
ATOM 714 N N . GLU A 1 108 ? 22.915 56.970 32.019 1.00 33.13 120 GLU A N 1
ATOM 715 C CA . GLU A 1 108 ? 23.191 58.355 31.669 1.00 34.97 120 GLU A CA 1
ATOM 716 C C . GLU A 1 108 ? 24.682 58.580 31.682 1.00 36.30 120 GLU A C 1
ATOM 717 O O . GLU A 1 108 ? 25.394 58.143 32.605 1.00 38.22 120 GLU A O 1
ATOM 723 N N . LEU A 1 109 ? 25.153 59.259 30.643 1.00 34.20 121 LEU A N 1
ATOM 724 C CA . LEU A 1 109 ? 26.563 59.451 30.430 1.00 33.51 121 LEU A CA 1
ATOM 725 C C . LEU A 1 109 ? 26.978 60.834 30.914 1.00 33.67 121 LEU A C 1
ATOM 726 O O . LEU A 1 109 ? 26.272 61.810 30.688 1.00 33.47 121 LEU A O 1
ATOM 731 N N . LYS A 1 110 ? 28.120 60.897 31.598 1.00 32.50 122 LYS A N 1
ATOM 732 C CA . LYS A 1 110 ? 28.772 62.161 31.896 1.00 34.61 122 LYS A CA 1
ATOM 733 C C . LYS A 1 110 ? 29.403 62.727 30.631 1.00 33.33 122 LYS A C 1
ATOM 734 O O . LYS A 1 110 ? 30.079 62.009 29.891 1.00 31.60 122 LYS A O 1
ATOM 740 N N . ASP A 1 111 ? 29.194 64.023 30.417 1.00 31.77 123 ASP A N 1
ATOM 741 C CA . ASP A 1 111 ? 29.73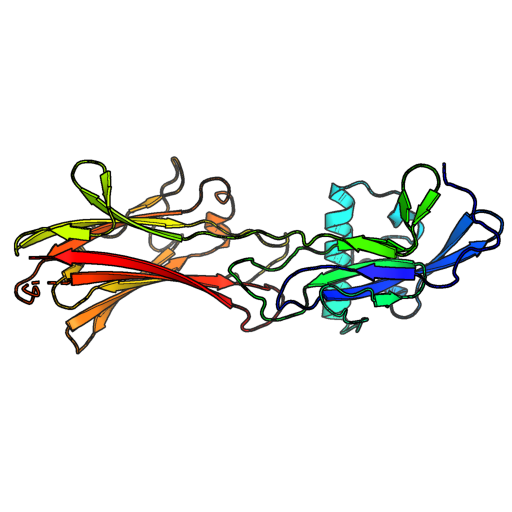0 64.728 29.268 1.00 32.74 123 ASP A CA 1
ATOM 742 C C . ASP A 1 111 ? 31.270 64.822 29.281 1.00 32.60 123 ASP A C 1
ATOM 743 O O . ASP A 1 111 ? 31.873 65.172 30.288 1.00 30.58 123 ASP A O 1
ATOM 748 N N . GLY A 1 112 ? 31.866 64.536 28.135 1.00 32.95 124 GLY A N 1
ATOM 749 C CA . GLY A 1 112 ? 33.302 64.677 27.924 1.00 36.88 124 GLY A CA 1
ATOM 750 C C . GLY A 1 112 ? 34.181 63.869 28.858 1.00 36.80 124 GLY A C 1
ATOM 751 O O . GLY A 1 112 ? 35.294 64.261 29.094 1.00 39.79 124 GLY A O 1
ATOM 752 N N . GLN A 1 113 ? 33.666 62.772 29.404 1.00 39.03 125 GLN A N 1
ATOM 753 C CA . GLN A 1 113 ? 34.445 61.824 30.223 1.00 43.21 125 GLN A CA 1
ATOM 754 C C . GLN A 1 113 ? 34.151 60.389 29.791 1.00 43.90 125 GLN A C 1
ATOM 755 O O . GLN A 1 113 ? 33.039 60.092 29.323 1.00 42.14 125 GLN A O 1
ATOM 761 N N . LYS A 1 114 ? 35.114 59.489 30.006 1.00 41.45 126 LYS A N 1
ATOM 762 C CA . LYS A 1 114 ? 34.881 58.078 29.739 1.00 42.90 126 LYS A CA 1
ATOM 763 C C . LYS A 1 114 ? 33.769 57.585 30.650 1.00 40.09 126 LYS A C 1
ATOM 764 O O . LYS A 1 114 ? 33.755 57.864 31.849 1.00 42.08 126 LYS A O 1
ATOM 770 N N . ASN A 1 115 ? 32.804 56.887 30.074 1.00 36.92 127 ASN A N 1
ATOM 771 C CA . ASN A 1 115 ? 31.766 56.261 30.874 1.00 36.38 127 ASN A CA 1
ATOM 772 C C . ASN A 1 115 ? 31.932 54.760 30.738 1.00 36.47 127 ASN A C 1
ATOM 773 O O . ASN A 1 115 ? 31.802 54.209 29.643 1.00 34.55 127 ASN A O 1
ATOM 778 N N . THR A 1 116 ? 32.224 54.106 31.864 1.00 38.00 128 THR A N 1
ATOM 779 C CA . THR A 1 116 ? 32.452 52.663 31.869 1.00 38.75 128 THR A CA 1
ATOM 780 C C . THR A 1 116 ? 31.136 51.968 31.581 1.00 38.38 128 THR A C 1
ATOM 781 O O . THR A 1 116 ? 30.139 52.216 32.237 1.00 40.34 128 THR A O 1
ATOM 785 N N . VAL A 1 117 ? 31.144 51.098 30.589 1.00 38.87 129 VAL A N 1
ATOM 786 C CA . VAL A 1 117 ? 29.957 50.330 30.231 1.00 39.69 129 VAL A CA 1
ATOM 787 C C . VAL A 1 117 ? 30.342 48.877 29.940 1.00 41.37 129 VAL A C 1
ATOM 788 O O . VAL A 1 117 ? 31.527 48.567 29.691 1.00 39.06 129 VAL A O 1
ATOM 792 N N . ASP A 1 118 ? 29.343 47.995 29.959 1.00 41.58 130 ASP A N 1
ATOM 793 C CA . ASP A 1 118 ? 29.544 46.610 29.557 1.00 41.81 130 ASP A CA 1
ATOM 794 C C . ASP A 1 118 ? 29.755 46.540 28.064 1.00 40.51 130 ASP A C 1
ATOM 795 O O . ASP A 1 118 ? 29.388 47.470 27.307 1.00 38.10 130 ASP A O 1
ATOM 800 N N . LEU A 1 119 ? 30.340 45.430 27.630 1.00 35.42 131 LEU A N 1
ATOM 801 C CA . LEU A 1 119 ? 30.553 45.213 26.217 1.00 37.24 131 LEU A CA 1
ATOM 802 C C . LEU A 1 119 ? 29.194 44.889 25.649 1.00 37.06 131 LEU A C 1
ATOM 803 O O . LEU A 1 119 ? 28.397 44.202 26.278 1.00 37.47 131 LEU A O 1
ATOM 808 N N . GLY A 1 120 ? 28.914 45.416 24.474 1.00 37.08 132 GLY A N 1
ATOM 809 C CA . GLY A 1 120 ? 27.597 45.259 23.902 1.00 38.21 132 GLY A CA 1
ATOM 810 C C . GLY A 1 120 ? 27.296 46.227 22.793 1.00 38.35 132 GLY A C 1
ATOM 811 O O . GLY A 1 120 ? 28.150 47.027 22.379 1.00 37.53 132 GLY A O 1
ATOM 812 N N . TYR A 1 121 ? 26.058 46.127 22.324 1.00 36.70 133 TYR A N 1
ATOM 813 C CA . TYR A 1 121 ? 25.525 46.952 21.267 1.00 37.01 133 TYR A CA 1
ATOM 814 C C . TYR A 1 121 ? 24.582 47.948 21.933 1.00 36.83 133 TYR A C 1
ATOM 815 O O . TYR A 1 121 ? 23.665 47.539 22.670 1.00 33.60 133 TYR A O 1
ATOM 824 N N . TYR A 1 122 ? 24.786 49.233 21.644 1.00 32.47 134 TYR A N 1
ATOM 825 C CA . TYR A 1 122 ? 24.104 50.306 22.352 1.00 34.55 134 TYR A CA 1
ATOM 826 C C . TYR A 1 122 ? 23.390 51.265 21.419 1.00 34.13 134 TYR A C 1
ATOM 827 O O . TYR A 1 122 ? 23.844 51.554 20.303 1.00 32.44 134 TYR A O 1
ATOM 836 N N . LEU A 1 123 ? 22.246 51.742 21.890 1.00 34.63 135 LEU A N 1
ATOM 837 C CA . LEU A 1 123 ? 21.612 52.910 21.321 1.00 33.17 135 LEU A CA 1
ATOM 838 C C . LEU A 1 123 ? 21.885 54.034 22.280 1.00 31.56 135 LEU A C 1
ATOM 839 O O . LEU A 1 123 ? 21.624 53.904 23.490 1.00 31.77 135 LEU A O 1
ATOM 844 N N . VAL A 1 124 ? 22.385 55.145 21.753 1.00 31.19 136 VAL A N 1
ATOM 845 C CA . VAL A 1 124 ? 22.674 56.326 22.564 1.00 31.15 136 VAL A CA 1
ATOM 846 C C . VAL A 1 124 ? 21.849 57.514 22.071 1.00 31.23 136 VAL A C 1
ATOM 847 O O . VAL A 1 124 ? 21.956 57.900 20.922 1.00 30.87 136 VAL A O 1
ATOM 851 N N . THR A 1 125 ? 21.052 58.095 22.966 1.00 31.05 137 THR A N 1
ATOM 852 C CA . THR A 1 125 ? 20.146 59.177 22.629 1.00 29.83 137 THR A CA 1
ATOM 853 C C . THR A 1 125 ? 20.418 60.392 23.478 1.00 29.17 137 THR A C 1
ATOM 854 O O . THR A 1 125 ? 20.868 60.279 24.628 1.00 28.81 137 THR A O 1
ATOM 858 N N . GLU A 1 126 ? 20.109 61.567 22.946 1.00 28.90 138 GLU A N 1
ATOM 859 C CA . GLU A 1 126 ? 20.211 62.781 23.760 1.00 28.72 138 GLU A CA 1
ATOM 860 C C . GLU A 1 126 ? 18.934 62.881 24.588 1.00 28.40 138 GLU A C 1
ATOM 861 O O . GLU A 1 126 ? 17.853 62.949 24.031 1.00 27.69 138 GLU A O 1
ATOM 867 N N . THR A 1 127 ? 19.065 62.877 25.919 1.00 28.58 139 THR A N 1
ATOM 868 C CA . THR A 1 127 ? 17.891 62.830 26.796 1.00 29.10 139 THR A CA 1
ATOM 869 C C . THR A 1 127 ? 17.704 64.085 27.599 1.00 30.54 139 THR A C 1
ATOM 870 O O . THR A 1 127 ? 16.639 64.303 28.139 1.00 32.29 139 THR A O 1
ATOM 874 N N . SER A 1 128 ? 18.718 64.941 27.637 1.00 30.92 140 SER A N 1
ATOM 875 C CA . SER A 1 128 ? 18.616 66.228 28.322 1.00 30.42 140 SER A CA 1
ATOM 876 C C . SER A 1 128 ? 17.607 67.143 27.652 1.00 30.93 140 SER A C 1
ATOM 877 O O . SER A 1 128 ? 17.426 67.121 26.421 1.00 32.72 140 SER A O 1
ATOM 880 N N . SER A 1 129 ? 16.974 67.978 28.461 1.00 31.09 141 SER A N 1
ATOM 881 C CA . SER A 1 129 ? 16.051 68.971 27.962 1.00 31.87 141 SER A CA 1
ATOM 882 C C . SER A 1 129 ? 16.798 70.168 27.380 1.00 32.45 141 SER A C 1
ATOM 883 O O . SER A 1 129 ? 16.330 70.789 26.438 1.00 31.22 141 SER A O 1
ATOM 886 N N . ASP A 1 130 ? 17.961 70.477 27.945 1.00 33.14 142 ASP A N 1
ATOM 887 C CA . ASP A 1 130 ? 18.749 71.645 27.567 1.00 35.44 142 ASP A CA 1
ATOM 888 C C . ASP A 1 130 ? 20.217 71.311 27.317 1.00 34.78 142 ASP A C 1
ATOM 889 O O . ASP A 1 130 ? 20.754 70.311 27.820 1.00 35.61 142 ASP A O 1
ATOM 894 N N . SER A 1 131 ? 20.851 72.158 26.520 1.00 30.82 143 SER A N 1
ATOM 895 C CA . SER A 1 131 ? 22.285 72.059 26.253 1.00 30.28 143 SER A CA 1
ATOM 896 C C . SER A 1 131 ? 22.803 73.455 25.973 1.00 29.41 143 SER A C 1
ATOM 897 O O . SER A 1 131 ? 21.991 74.379 25.805 1.00 25.72 143 SER A O 1
ATOM 900 N N . GLU A 1 132 ? 24.127 73.621 25.920 1.00 28.69 144 GLU A N 1
ATOM 901 C CA . GLU A 1 132 ? 24.720 74.935 25.652 1.00 30.52 144 GLU A CA 1
ATOM 902 C C . GLU A 1 132 ? 24.657 75.295 24.159 1.00 30.53 144 GLU A C 1
ATOM 903 O O . GLU A 1 132 ? 24.587 74.417 23.289 1.00 30.99 144 GLU A O 1
ATOM 909 N N . GLY A 1 133 ? 24.700 76.591 23.869 1.00 29.53 145 GLY A N 1
ATOM 910 C CA . GLY A 1 133 ? 24.695 77.064 22.485 1.00 31.06 145 GLY A CA 1
ATOM 911 C C . GLY A 1 133 ? 23.359 76.822 21.787 1.00 31.51 145 GLY A C 1
ATOM 912 O O . GLY A 1 133 ? 22.332 76.611 22.437 1.00 31.58 145 GLY A O 1
ATOM 913 N N . ALA A 1 134 ? 23.385 76.813 20.458 1.00 32.49 146 ALA A N 1
ATOM 914 C CA . ALA A 1 134 ? 22.156 76.883 19.659 1.00 31.98 146 ALA A CA 1
ATOM 915 C C . ALA A 1 134 ? 21.732 75.564 19.038 1.00 31.39 146 ALA A C 1
ATOM 916 O O . ALA A 1 134 ? 20.634 75.501 18.466 1.00 32.23 146 ALA A O 1
ATOM 918 N N . ALA A 1 135 ? 22.571 74.528 19.144 1.00 28.43 147 ALA A N 1
ATOM 919 C CA . ALA A 1 135 ? 22.275 73.237 18.528 1.00 29.76 147 ALA A CA 1
ATOM 920 C C . ALA A 1 135 ? 20.971 72.611 19.034 1.00 29.19 147 ALA A C 1
ATOM 921 O O . ALA A 1 135 ? 20.624 72.715 20.216 1.00 29.39 147 ALA A O 1
ATOM 923 N N . VAL A 1 136 ? 20.267 71.933 18.139 1.00 29.20 148 VAL A N 1
ATOM 924 C CA . VAL A 1 136 ? 19.110 71.134 18.526 1.00 28.35 148 VAL A CA 1
ATOM 925 C C . VAL A 1 136 ? 19.622 69.742 18.938 1.00 28.31 148 VAL A C 1
ATOM 926 O O . VAL A 1 136 ? 20.825 69.464 18.880 1.00 27.80 148 VAL A O 1
ATOM 930 N N . ALA A 1 137 ? 18.716 68.875 19.362 1.00 28.45 149 ALA A N 1
ATOM 931 C CA . ALA A 1 137 ? 19.109 67.546 19.805 1.00 29.39 149 ALA A CA 1
ATOM 932 C C . ALA A 1 137 ? 19.746 66.668 18.703 1.00 30.42 149 ALA A C 1
ATOM 933 O O . ALA A 1 137 ? 19.393 66.731 17.526 1.00 30.47 149 ALA A O 1
ATOM 935 N N . SER A 1 138 ? 20.683 65.827 19.111 1.00 30.40 150 SER A N 1
ATOM 936 C CA . SER A 1 138 ? 21.201 64.781 18.241 1.00 30.05 150 SER A CA 1
ATOM 937 C C . SER A 1 138 ? 20.154 63.708 17.928 1.00 29.08 150 SER A C 1
ATOM 938 O O . SER A 1 138 ? 19.281 63.363 18.752 1.00 26.86 150 SER A O 1
ATOM 941 N N . THR A 1 139 ? 20.246 63.171 16.724 1.00 29.37 151 THR A N 1
ATOM 942 C CA . THR A 1 139 ? 19.528 61.932 16.404 1.00 32.51 151 THR A CA 1
ATOM 943 C C . THR A 1 139 ? 20.221 60.738 17.071 1.00 30.84 151 THR A C 1
ATOM 944 O O . THR A 1 139 ? 21.388 60.825 17.432 1.00 29.44 151 THR A O 1
ATOM 948 N N . PRO A 1 140 ? 19.510 59.615 17.215 1.00 30.68 152 PRO A N 1
ATOM 949 C CA . PRO A 1 140 ? 20.089 58.471 17.900 1.00 31.06 152 PRO A CA 1
ATOM 950 C C . PRO A 1 140 ? 21.399 57.940 17.291 1.00 34.20 152 PRO A C 1
ATOM 951 O O . PRO A 1 140 ? 21.619 57.998 16.060 1.00 33.00 152 PRO A O 1
ATOM 955 N N . ILE A 1 141 ? 22.268 57.439 18.169 1.00 32.65 153 ILE A N 1
ATOM 956 C CA . ILE A 1 141 ? 23.525 56.835 17.753 1.00 33.55 153 ILE A CA 1
ATOM 957 C C . ILE A 1 141 ? 23.538 55.355 18.132 1.00 32.71 153 ILE A C 1
ATOM 958 O O . ILE A 1 141 ? 23.296 54.973 19.281 1.00 33.69 153 ILE A O 1
ATOM 963 N N . ILE A 1 142 ? 23.763 54.510 17.147 1.00 33.54 154 ILE A N 1
ATOM 964 C CA . ILE A 1 142 ? 24.024 53.104 17.427 1.00 34.63 154 ILE A CA 1
ATOM 965 C C . ILE A 1 142 ? 25.530 52.949 17.541 1.00 34.38 154 ILE A C 1
ATOM 966 O O . ILE A 1 142 ? 26.260 53.442 16.684 1.00 33.03 154 ILE A O 1
ATOM 971 N N . VAL A 1 143 ? 25.989 52.295 18.607 1.00 35.20 155 VAL A N 1
ATOM 972 C CA . VAL A 1 143 ? 27.414 52.064 18.783 1.00 37.56 155 VAL A CA 1
ATOM 973 C C . VAL A 1 143 ? 27.729 50.698 19.381 1.00 39.46 155 VAL A C 1
ATOM 974 O O . VAL A 1 143 ? 27.020 50.205 20.268 1.00 38.35 155 VAL A O 1
ATOM 978 N N . SER A 1 144 ? 28.837 50.124 18.912 1.00 39.46 156 SER A N 1
ATOM 979 C CA . SER A 1 144 ? 29.330 48.846 19.409 1.00 39.96 156 SER A CA 1
ATOM 980 C C . SER A 1 144 ? 30.566 49.027 20.297 1.00 36.53 156 SER A C 1
ATOM 981 O O . SER A 1 144 ? 31.514 49.698 19.929 1.00 35.79 156 SER A O 1
ATOM 984 N N . VAL A 1 145 ? 30.530 48.427 21.477 1.00 37.78 157 VAL A N 1
ATOM 985 C CA . VAL A 1 145 ? 31.668 48.405 22.400 1.00 38.69 157 VAL A CA 1
ATOM 986 C C . VAL A 1 145 ? 32.078 46.944 22.656 1.00 40.72 157 VAL A C 1
ATOM 987 O O . VAL A 1 145 ? 31.356 46.196 23.304 1.00 43.55 157 VAL A O 1
ATOM 991 N N . PRO A 1 146 ? 33.242 46.536 22.158 1.00 44.31 158 PRO A N 1
ATOM 992 C CA . PRO A 1 146 ? 34.170 47.416 21.464 1.00 42.64 158 PRO A CA 1
ATOM 993 C C . PRO A 1 146 ? 33.786 47.570 20.028 1.00 41.82 158 PRO A C 1
ATOM 994 O O . PRO A 1 146 ? 32.869 46.912 19.571 1.00 42.04 158 PRO A O 1
ATOM 998 N N . GLN A 1 147 ? 34.508 48.423 19.316 1.00 46.94 159 GLN A N 1
ATOM 999 C CA . GLN A 1 147 ? 34.356 48.542 17.868 1.00 50.23 159 GLN A CA 1
ATOM 1000 C C . GLN A 1 147 ? 35.649 48.174 17.127 1.00 52.97 159 GLN A C 1
ATOM 1001 O O . GLN A 1 147 ? 36.753 48.234 17.686 1.00 48.13 159 GLN A O 1
ATOM 1007 N N . VAL A 1 148 ? 35.500 47.785 15.864 1.00 54.74 160 VAL A N 1
ATOM 1008 C CA . VAL A 1 148 ? 36.647 47.514 15.014 1.00 60.21 160 VAL A CA 1
ATOM 1009 C C . VAL A 1 148 ? 37.254 48.830 14.563 1.00 64.46 160 VAL A C 1
ATOM 1010 O O . VAL A 1 148 ? 36.576 49.637 13.925 1.00 65.49 160 VAL A O 1
ATOM 1014 N N . SER A 1 149 ? 38.520 49.051 14.915 1.00 68.16 161 SER A N 1
ATOM 1015 C CA . SER A 1 149 ? 39.323 50.127 14.311 1.00 70.77 161 SER A CA 1
ATOM 1016 C C . SER A 1 149 ? 40.535 49.495 13.637 1.00 69.98 161 SER A C 1
ATOM 1017 O O . SER A 1 149 ? 41.374 48.878 14.301 1.00 64.23 161 SER A O 1
ATOM 1020 N N . GLY A 1 150 ? 40.600 49.629 12.311 1.00 74.61 162 GLY A N 1
ATOM 1021 C CA . GLY A 1 150 ? 41.617 48.951 11.509 1.00 75.21 162 GLY A CA 1
ATOM 1022 C C . GLY A 1 150 ? 41.498 47.446 11.661 1.00 78.53 162 GLY A C 1
ATOM 1023 O O . GLY A 1 150 ? 40.425 46.878 11.427 1.00 79.82 162 GLY A O 1
ATOM 1024 N N . ASP A 1 151 ? 42.594 46.799 12.062 1.00 79.40 163 ASP A N 1
ATOM 1025 C CA . ASP A 1 151 ? 42.597 45.353 12.320 1.00 78.63 163 ASP A CA 1
ATOM 1026 C C . ASP A 1 151 ? 42.687 45.087 13.821 1.00 73.85 163 ASP A C 1
ATOM 1027 O O . ASP A 1 151 ? 43.325 44.127 14.256 1.00 68.66 163 ASP A O 1
ATOM 1032 N N . SER A 1 152 ? 42.028 45.937 14.606 1.00 70.48 164 SER A N 1
ATOM 1033 C CA . SER A 1 152 ? 42.083 45.851 16.064 1.00 66.49 164 SER A CA 1
ATOM 1034 C C . SER A 1 152 ? 40.711 46.128 16.696 1.00 61.94 164 SER A C 1
ATOM 1035 O O . SER A 1 152 ? 39.792 46.595 16.025 1.00 63.37 164 SER A O 1
ATOM 1038 N N . TRP A 1 153 ? 40.587 45.818 17.985 1.00 60.07 165 TRP A N 1
ATOM 1039 C CA . TRP A 1 153 ? 39.394 46.131 18.772 1.00 58.82 165 TRP A CA 1
ATOM 1040 C C . TRP A 1 153 ? 39.633 47.345 19.678 1.00 57.07 165 TRP A C 1
ATOM 1041 O O . TRP A 1 153 ? 40.539 47.335 20.515 1.00 54.59 165 TRP A O 1
ATOM 1052 N N . ASN A 1 154 ? 38.805 48.378 19.533 1.00 51.28 166 ASN A N 1
ATOM 1053 C CA . ASN A 1 154 ? 38.875 49.540 20.409 1.00 47.89 166 ASN A CA 1
ATOM 1054 C C . ASN A 1 154 ? 37.773 49.480 21.450 1.00 43.67 166 ASN A C 1
ATOM 1055 O O . ASN A 1 154 ? 36.603 49.448 21.090 1.00 44.38 166 ASN A O 1
ATOM 1060 N N . TYR A 1 155 ? 38.161 49.477 22.724 1.00 40.99 167 TYR A N 1
ATOM 1061 C CA . TYR A 1 155 ? 37.251 49.329 23.860 1.00 43.72 167 TYR A CA 1
ATOM 1062 C C . TYR A 1 155 ? 36.825 50.654 24.516 1.00 42.30 167 TYR A C 1
ATOM 1063 O O . TYR A 1 155 ? 35.890 50.673 25.318 1.00 42.94 167 TYR A O 1
ATOM 1072 N N . ASP A 1 156 ? 37.520 51.739 24.186 1.00 44.02 168 ASP A N 1
ATOM 1073 C CA . ASP A 1 156 ? 37.172 53.082 24.653 1.00 45.25 168 ASP A CA 1
ATOM 1074 C C . ASP A 1 156 ? 36.718 53.882 23.449 1.00 44.57 168 ASP A C 1
ATOM 1075 O O . ASP A 1 156 ? 37.530 54.453 22.711 1.00 42.85 168 ASP A O 1
ATOM 1080 N N . VAL A 1 157 ? 35.408 53.876 23.240 1.00 39.99 169 VAL A N 1
ATOM 1081 C CA . VAL A 1 157 ? 34.820 54.408 22.027 1.00 38.82 169 VAL A CA 1
ATOM 1082 C C . VAL A 1 157 ? 34.398 55.846 22.241 1.00 35.31 169 VAL A C 1
ATOM 1083 O O . VAL A 1 157 ? 33.861 56.203 23.296 1.00 34.25 169 VAL A O 1
ATOM 1087 N N . THR A 1 158 ? 34.645 56.653 21.219 1.00 33.70 170 THR A N 1
ATOM 1088 C CA . THR A 1 158 ? 34.171 58.014 21.152 1.00 35.16 170 THR A CA 1
ATOM 1089 C C . THR A 1 158 ? 33.152 58.148 20.045 1.00 36.43 170 THR A C 1
ATOM 1090 O O . THR A 1 158 ? 33.392 57.704 18.921 1.00 32.14 170 THR A O 1
ATOM 1094 N N . ILE A 1 159 ? 32.018 58.768 20.377 1.00 35.13 171 ILE A N 1
ATOM 1095 C CA . ILE A 1 159 ? 30.973 59.038 19.401 1.00 35.74 171 ILE A CA 1
ATOM 1096 C C . ILE A 1 159 ? 30.697 60.538 19.275 1.00 37.54 171 ILE A C 1
ATOM 1097 O O . ILE A 1 159 ? 30.994 61.320 20.197 1.00 37.78 171 ILE A O 1
ATOM 1102 N N . ASN A 1 160 ? 30.149 60.932 18.125 1.00 37.02 172 ASN A N 1
ATOM 1103 C CA . ASN A 1 160 ? 29.824 62.335 17.844 1.00 38.93 172 ASN A CA 1
ATOM 1104 C C . ASN A 1 160 ? 28.313 62.569 17.800 1.00 36.93 172 ASN A C 1
ATOM 1105 O O . ASN A 1 160 ? 27.575 61.759 17.253 1.00 36.51 172 ASN A O 1
ATOM 1110 N N . PRO A 1 161 ? 27.854 63.684 18.381 1.00 36.78 173 PRO A N 1
ATOM 1111 C CA . PRO A 1 161 ? 26.448 64.080 18.263 1.00 37.23 173 PRO A CA 1
ATOM 1112 C C . PRO A 1 161 ? 26.055 64.254 16.802 1.00 37.36 173 PRO A C 1
ATOM 1113 O O . PRO A 1 161 ? 26.803 64.838 16.048 1.00 36.21 173 PRO A O 1
ATOM 1117 N N . LYS A 1 162 ? 24.908 63.721 16.400 1.00 38.96 174 LYS A N 1
ATOM 1118 C CA . LYS A 1 162 ? 24.390 63.964 15.057 1.00 38.41 174 LYS A CA 1
ATOM 1119 C C . LYS A 1 162 ? 23.340 65.066 15.136 1.00 35.36 174 LYS A C 1
ATOM 1120 O O . LYS A 1 162 ? 22.130 64.803 15.073 1.00 31.61 174 LYS A O 1
ATOM 1126 N N . ASP A 1 163 ? 23.802 66.300 15.275 1.00 34.29 175 ASP A N 1
ATOM 1127 C CA . ASP A 1 163 ? 22.892 67.423 15.441 1.00 34.06 175 ASP A CA 1
ATOM 1128 C C . ASP A 1 163 ? 23.134 68.486 14.380 1.00 35.24 175 ASP A C 1
ATOM 1129 O O . ASP A 1 163 ? 23.861 68.261 13.423 1.00 36.91 175 ASP A O 1
ATOM 1134 N N . ASN A 1 164 ? 22.496 69.638 14.550 1.00 34.54 176 ASN A N 1
ATOM 1135 C CA . ASN A 1 164 ? 22.718 70.781 13.687 1.00 34.01 176 ASN A CA 1
ATOM 1136 C C . ASN A 1 164 ? 22.528 72.072 14.476 1.00 35.16 176 ASN A C 1
ATOM 1137 O O . ASN A 1 164 ? 21.944 72.088 15.588 1.00 34.19 176 ASN A O 1
ATOM 1142 N N . THR A 1 165 ? 23.047 73.153 13.919 1.00 34.08 177 THR A N 1
ATOM 1143 C CA . THR A 1 165 ? 23.098 74.417 14.633 1.00 37.97 177 THR A CA 1
ATOM 1144 C C . THR A 1 165 ? 22.534 75.534 13.794 1.00 38.16 177 THR A C 1
ATOM 1145 O O . THR A 1 165 ? 23.175 75.971 12.839 1.00 40.30 177 THR A O 1
ATOM 1149 N N . PRO A 1 166 ? 21.312 75.988 14.141 1.00 39.00 178 PRO A N 1
ATOM 1150 C CA . PRO A 1 166 ? 20.666 77.065 13.414 1.00 38.02 178 PRO A CA 1
ATOM 1151 C C . PRO A 1 166 ? 21.346 78.401 13.672 1.00 36.96 178 PRO A C 1
ATOM 1152 O O . PRO A 1 166 ? 21.924 78.628 14.745 1.00 35.69 178 PRO A O 1
ATOM 1156 N N . ILE A 1 167 ? 21.308 79.275 12.677 1.00 36.49 179 ILE A N 1
ATOM 1157 C CA . ILE A 1 167 ? 21.753 80.648 12.862 1.00 37.32 179 ILE A CA 1
ATOM 1158 C C . ILE A 1 167 ? 20.606 81.574 12.486 1.00 37.14 179 ILE A C 1
ATOM 1159 O O . ILE A 1 167 ? 19.721 81.203 11.729 1.00 34.74 179 ILE A O 1
ATOM 1164 N N . LEU A 1 168 ? 20.626 82.773 13.050 1.00 36.27 180 LEU A N 1
ATOM 1165 C CA . LEU A 1 168 ? 19.603 83.769 12.832 1.00 35.69 180 LEU A CA 1
ATOM 1166 C C . LEU A 1 168 ? 20.277 85.127 12.649 1.00 39.98 180 LEU A C 1
ATOM 1167 O O . LEU A 1 168 ? 21.183 85.489 13.398 1.00 39.73 180 LEU A O 1
ATOM 1172 N N . GLU A 1 169 ? 19.815 85.876 11.656 1.00 40.51 181 GLU A N 1
ATOM 1173 C CA . GLU A 1 169 ? 20.298 87.217 11.436 1.00 43.71 181 GLU A CA 1
ATOM 1174 C C . GLU A 1 169 ? 19.152 88.135 11.035 1.00 43.74 181 GLU A C 1
ATOM 1175 O O . GLU A 1 169 ? 18.305 87.778 10.202 1.00 44.23 181 GLU A O 1
ATOM 1181 N N . LYS A 1 170 ? 19.112 89.309 11.659 1.00 42.03 182 LYS A N 1
ATOM 1182 C CA . LYS A 1 170 ? 18.260 90.392 11.193 1.00 41.13 182 LYS A CA 1
ATOM 1183 C C . LYS A 1 170 ? 19.147 91.506 10.678 1.00 43.11 182 LYS A C 1
ATOM 1184 O O . LYS A 1 170 ? 20.136 91.881 11.308 1.00 41.14 182 LYS A O 1
ATOM 1190 N N . ASN A 1 171 ? 18.793 92.008 9.501 1.00 45.83 183 ASN A N 1
ATOM 1191 C CA . ASN A 1 171 ? 19.502 93.102 8.888 1.00 45.99 183 ASN A CA 1
ATOM 1192 C C . ASN A 1 171 ? 18.518 94.138 8.403 1.00 44.80 183 ASN A C 1
ATOM 1193 O O . ASN A 1 171 ? 17.336 93.846 8.172 1.00 45.38 183 ASN A O 1
ATOM 1198 N N . ILE A 1 172 ? 19.015 95.361 8.284 1.00 45.68 184 ILE A N 1
ATOM 1199 C CA . ILE A 1 172 ? 18.334 96.412 7.552 1.00 47.96 184 ILE A CA 1
ATOM 1200 C C . ILE A 1 172 ? 18.819 96.345 6.109 1.00 47.14 184 ILE A C 1
ATOM 1201 O O . ILE A 1 172 ? 20.020 96.194 5.847 1.00 46.93 184 ILE A O 1
ATOM 1206 N N . VAL A 1 173 ? 17.876 96.439 5.181 1.00 53.91 185 VAL A N 1
ATOM 1207 C CA . VAL A 1 173 ? 18.182 96.469 3.750 1.00 59.35 185 VAL A CA 1
ATOM 1208 C C . VAL A 1 173 ? 18.041 97.903 3.246 1.00 62.46 185 VAL A C 1
ATOM 1209 O O . VAL A 1 173 ? 16.968 98.508 3.361 1.00 62.18 185 VAL A O 1
ATOM 1213 N N . LYS A 1 174 ? 19.138 98.429 2.706 1.00 66.72 186 LYS A N 1
ATOM 1214 C CA . LYS A 1 174 ? 19.208 99.805 2.218 1.00 72.47 186 LYS A CA 1
ATOM 1215 C C . LYS A 1 174 ? 20.399 99.957 1.278 1.00 74.76 186 LYS A C 1
ATOM 1216 O O . LYS A 1 174 ? 21.504 99.521 1.602 1.00 74.08 186 LYS A O 1
ATOM 1222 N N . GLU A 1 175 ? 20.184 100.587 0.125 1.00 78.28 187 GLU A N 1
ATOM 1223 C CA . GLU A 1 175 ? 21.237 100.719 -0.887 1.00 80.68 187 GLU A CA 1
ATOM 1224 C C . GLU A 1 175 ? 21.659 99.318 -1.358 1.00 79.48 187 GLU A C 1
ATOM 1225 O O . GLU A 1 175 ? 22.828 99.079 -1.689 1.00 77.80 187 GLU A O 1
ATOM 1231 N N . ASN A 1 176 ? 20.706 98.387 -1.371 1.00 76.02 188 ASN A N 1
ATOM 1232 C CA . ASN A 1 176 ? 20.993 97.008 -1.764 1.00 78.64 188 ASN A CA 1
ATOM 1233 C C . ASN A 1 176 ? 22.133 96.410 -0.939 1.00 80.23 188 ASN A C 1
ATOM 1234 O O . ASN A 1 176 ? 22.987 95.688 -1.469 1.00 79.46 188 ASN A O 1
ATOM 1239 N N . GLN A 1 177 ? 22.143 96.733 0.355 1.00 79.38 189 GLN A N 1
ATOM 1240 C CA . GLN A 1 177 ? 23.113 96.189 1.308 1.00 74.72 189 GLN A CA 1
ATOM 1241 C C . GLN A 1 177 ? 22.429 95.767 2.607 1.00 67.90 189 GLN A C 1
ATOM 1242 O O . GLN A 1 177 ? 21.378 96.291 2.978 1.00 67.14 189 GLN A O 1
ATOM 1248 N N . ARG A 1 178 ? 23.048 94.817 3.294 1.00 67.26 190 ARG A N 1
ATOM 1249 C CA . ARG A 1 178 ? 22.571 94.346 4.589 1.00 62.59 190 ARG A CA 1
ATOM 1250 C C . ARG A 1 178 ? 23.364 95.068 5.670 1.00 59.93 190 ARG A C 1
ATOM 1251 O O . ARG A 1 178 ? 24.585 94.923 5.754 1.00 58.49 190 ARG A O 1
ATOM 1259 N N . VAL A 1 179 ? 22.667 95.865 6.475 1.00 53.87 191 VAL A N 1
ATOM 1260 C CA . VAL A 1 179 ? 23.302 96.665 7.515 1.00 52.63 191 VAL A CA 1
ATOM 1261 C C . VAL A 1 179 ? 22.578 96.466 8.839 1.00 50.51 191 VAL A C 1
ATOM 1262 O O . VAL A 1 179 ? 21.396 96.118 8.865 1.00 45.08 191 VAL A O 1
ATOM 1266 N N . LYS A 1 180 ? 23.292 96.684 9.937 1.00 52.66 192 LYS A N 1
ATOM 1267 C CA . LYS A 1 180 ? 22.708 96.536 11.276 1.00 53.87 192 LYS A CA 1
ATOM 1268 C C . LYS A 1 180 ? 22.325 97.859 11.949 1.00 52.22 192 LYS A C 1
ATOM 1269 O O . LYS A 1 180 ? 21.632 97.858 12.968 1.00 48.29 192 LYS A O 1
ATOM 1275 N N . THR A 1 181 ? 22.767 98.981 11.373 1.00 56.51 193 THR A N 1
ATOM 1276 C CA . THR A 1 181 ? 22.309 100.316 11.797 1.00 60.89 193 THR A CA 1
ATOM 1277 C C . THR A 1 181 ? 21.985 101.172 10.566 1.00 59.91 193 THR A C 1
ATOM 1278 O O . THR A 1 181 ? 22.744 101.211 9.608 1.00 60.91 193 THR A O 1
ATOM 1282 N N . SER A 1 182 ? 20.833 101.828 10.604 1.00 60.98 194 SER A N 1
ATOM 1283 C CA . SER A 1 182 ? 20.346 102.665 9.514 1.00 60.05 194 SER A CA 1
ATOM 1284 C C . SER A 1 182 ? 20.168 104.096 10.045 1.00 63.02 194 SER A C 1
ATOM 1285 O O . SER A 1 182 ? 20.084 104.324 11.257 1.00 56.17 194 SER A O 1
ATOM 1288 N N . SER A 1 183 ? 20.103 105.048 9.122 1.00 64.18 195 SER A N 1
ATOM 1289 C CA . SER A 1 183 ? 19.883 106.446 9.446 1.00 64.34 195 SER A CA 1
ATOM 1290 C C . SER A 1 183 ? 18.811 107.002 8.507 1.00 60.91 195 SER A C 1
ATOM 1291 O O . SER A 1 183 ? 19.035 107.118 7.314 1.00 61.60 195 SER A O 1
ATOM 1294 N N . GLU A 1 184 ? 17.642 107.320 9.049 1.00 62.39 196 GLU A N 1
ATOM 1295 C CA . GLU A 1 184 ? 16.513 107.783 8.243 1.00 63.20 196 GLU A CA 1
ATOM 1296 C C . GLU A 1 184 ? 15.889 109.045 8.838 1.00 64.87 196 GLU A C 1
ATOM 1297 O O . GLU A 1 184 ? 16.301 109.506 9.908 1.00 64.09 196 GLU A O 1
ATOM 1303 N N . ASN A 1 185 ? 14.899 109.590 8.128 1.00 65.83 197 ASN A N 1
ATOM 1304 C CA . ASN A 1 185 ? 14.102 110.731 8.598 1.00 65.94 197 ASN A CA 1
ATOM 1305 C C . ASN A 1 185 ? 12.713 110.244 8.942 1.00 62.87 197 ASN A C 1
ATOM 1306 O O . ASN A 1 185 ? 12.252 109.257 8.386 1.00 68.22 197 ASN A O 1
ATOM 1311 N N . ILE A 1 186 ? 12.020 110.944 9.828 1.00 62.22 198 ILE A N 1
ATOM 1312 C CA . ILE A 1 186 ? 10.657 110.545 10.184 1.00 64.08 198 ILE A CA 1
ATOM 1313 C C . ILE A 1 186 ? 9.814 110.365 8.914 1.00 64.81 198 ILE A C 1
ATOM 1314 O O . ILE A 1 186 ? 10.021 111.052 7.914 1.00 63.58 198 ILE A O 1
ATOM 1319 N N . GLY A 1 187 ? 8.886 109.414 8.953 1.00 68.84 199 GLY A N 1
ATOM 1320 C CA . GLY A 1 187 ? 8.042 109.099 7.799 1.00 68.54 199 GLY A CA 1
ATOM 1321 C C . GLY A 1 187 ? 8.743 108.244 6.753 1.00 70.37 199 GLY A C 1
ATOM 1322 O O . GLY A 1 187 ? 8.078 107.641 5.908 1.00 74.23 199 GLY A O 1
ATOM 1323 N N . ASP A 1 188 ? 10.078 108.199 6.792 1.00 65.98 200 ASP A N 1
ATOM 1324 C CA . ASP A 1 188 ? 10.850 107.311 5.915 1.00 67.18 200 ASP A CA 1
ATOM 1325 C C . ASP A 1 188 ? 10.530 105.836 6.219 1.00 69.11 200 ASP A C 1
ATOM 1326 O O . ASP A 1 188 ? 10.007 105.503 7.299 1.00 68.45 200 ASP A O 1
ATOM 1331 N N . VAL A 1 189 ? 10.833 104.964 5.256 1.00 64.74 201 VAL A N 1
ATOM 1332 C CA . VAL A 1 189 ? 10.544 103.534 5.381 1.00 63.21 201 VAL A CA 1
ATOM 1333 C C . VAL A 1 189 ? 11.838 102.778 5.619 1.00 58.08 201 VAL A C 1
ATOM 1334 O O . VAL A 1 189 ? 12.806 102.932 4.865 1.00 54.71 201 VAL A O 1
ATOM 1338 N N . VAL A 1 190 ? 11.844 101.976 6.683 1.00 54.19 202 VAL A N 1
ATOM 1339 C CA . VAL A 1 190 ? 12.985 101.102 7.008 1.00 55.50 202 VAL A CA 1
ATOM 1340 C C . VAL A 1 190 ? 12.672 99.659 6.610 1.00 51.91 202 VAL A C 1
ATOM 1341 O O . VAL A 1 190 ? 11.703 99.070 7.101 1.00 48.42 202 VAL A O 1
ATOM 1345 N N . LYS A 1 191 ? 13.510 99.101 5.737 1.00 54.39 203 LYS A N 1
ATOM 1346 C CA . LYS A 1 191 ? 13.320 97.744 5.210 1.00 54.94 203 LYS A CA 1
ATOM 1347 C C . LYS A 1 191 ? 14.176 96.699 5.938 1.00 50.86 203 LYS A C 1
ATOM 1348 O O . LYS A 1 191 ? 15.406 96.829 6.031 1.00 45.53 203 LYS A O 1
ATOM 1354 N N . TYR A 1 192 ? 13.500 95.641 6.388 1.00 49.63 204 TYR A N 1
ATOM 1355 C CA . TYR A 1 192 ? 14.099 94.571 7.189 1.00 50.12 204 TYR A CA 1
ATOM 1356 C C . TYR A 1 192 ? 14.197 93.240 6.434 1.00 49.12 204 TYR A C 1
ATOM 1357 O O . TYR A 1 192 ? 13.326 92.888 5.641 1.00 49.03 204 TYR A O 1
ATOM 1366 N N . GLU A 1 193 ? 15.267 92.501 6.705 1.00 49.54 205 GLU A N 1
ATOM 1367 C CA . GLU A 1 193 ? 15.425 91.150 6.193 1.00 50.56 205 GLU A CA 1
ATOM 1368 C C . GLU A 1 193 ? 15.953 90.199 7.273 1.00 48.07 205 GLU A C 1
ATOM 1369 O O . GLU A 1 193 ? 17.046 90.392 7.783 1.00 48.95 205 GLU A O 1
ATOM 1375 N N . VAL A 1 194 ? 15.178 89.164 7.582 1.00 45.75 206 VAL A N 1
ATOM 1376 C CA . VAL A 1 194 ? 15.587 88.131 8.523 1.00 42.48 206 VAL A CA 1
ATOM 1377 C C . VAL A 1 194 ? 15.909 86.869 7.741 1.00 42.63 206 VAL A C 1
ATOM 1378 O O . VAL A 1 194 ? 15.100 86.430 6.931 1.00 41.82 206 VAL A O 1
ATOM 1382 N N . LYS A 1 195 ? 17.111 86.332 7.963 1.00 40.55 207 LYS A N 1
ATOM 1383 C CA . LYS A 1 195 ? 17.527 85.019 7.448 1.00 42.63 207 LYS A CA 1
ATOM 1384 C C . LYS A 1 195 ? 17.705 84.063 8.624 1.00 38.26 207 LYS A C 1
ATOM 1385 O O . LYS A 1 195 ? 18.404 84.383 9.576 1.00 40.51 207 LYS A O 1
ATOM 1391 N N . ALA A 1 196 ? 17.095 82.890 8.552 1.00 37.16 208 ALA A N 1
ATOM 1392 C CA . ALA A 1 196 ? 17.178 81.914 9.648 1.00 36.43 208 ALA A CA 1
ATOM 1393 C C . ALA A 1 196 ? 17.234 80.508 9.109 1.00 35.42 208 ALA A C 1
ATOM 1394 O O . ALA A 1 196 ? 16.503 80.161 8.173 1.00 34.24 208 ALA A O 1
ATOM 1396 N N . SER A 1 197 ? 18.102 79.705 9.710 1.00 32.40 209 SER A N 1
ATOM 1397 C CA . SER A 1 197 ? 18.139 78.268 9.461 1.00 32.19 209 SER A CA 1
ATOM 1398 C C . SER A 1 197 ? 16.799 77.633 9.809 1.00 30.98 209 SER A C 1
ATOM 1399 O O . SER A 1 197 ? 16.038 78.151 10.633 1.00 31.30 209 SER A O 1
ATOM 1402 N N . ILE A 1 198 ? 16.510 76.527 9.146 1.00 31.07 210 ILE A N 1
ATOM 1403 C CA . ILE A 1 198 ? 15.446 75.619 9.556 1.00 32.08 210 ILE A CA 1
ATOM 1404 C C . ILE A 1 198 ? 16.154 74.393 10.118 1.00 33.39 210 ILE A C 1
ATOM 1405 O O . ILE A 1 198 ? 16.757 73.618 9.372 1.00 32.48 210 ILE A O 1
ATOM 1410 N N . PRO A 1 199 ? 16.094 74.216 11.450 1.00 32.86 211 PRO A N 1
ATOM 1411 C CA . PRO A 1 199 ? 16.712 73.047 12.050 1.00 31.09 211 PRO A CA 1
ATOM 1412 C C . PRO A 1 199 ? 16.046 71.765 11.607 1.00 29.75 211 PRO A C 1
ATOM 1413 O O . PRO A 1 199 ? 14.861 71.740 11.241 1.00 29.57 211 PRO A O 1
ATOM 1417 N N . VAL A 1 200 ? 16.795 70.681 11.635 1.00 30.50 212 VAL A N 1
ATOM 1418 C CA . VAL A 1 200 ? 16.211 69.388 11.315 1.00 31.46 212 VAL A CA 1
ATOM 1419 C C . VAL A 1 200 ? 16.252 68.467 12.519 1.00 29.56 212 VAL A C 1
ATOM 1420 O O . VAL A 1 200 ? 17.115 68.589 13.380 1.00 31.26 212 VAL A O 1
ATOM 1424 N N . TYR A 1 201 ? 15.287 67.565 12.574 1.00 27.93 213 TYR A N 1
ATOM 1425 C CA . TYR A 1 201 ? 15.116 66.667 13.690 1.00 31.39 213 TYR A CA 1
ATOM 1426 C C . TYR A 1 201 ? 14.987 65.224 13.223 1.00 31.89 213 TYR A C 1
ATOM 1427 O O . TYR A 1 201 ? 14.734 64.956 12.035 1.00 31.27 213 TYR A O 1
ATOM 1436 N N . GLN A 1 202 ? 15.077 64.287 14.154 1.00 33.52 214 GLN A N 1
ATOM 1437 C CA . GLN A 1 202 ? 14.804 62.905 13.778 1.00 36.19 214 GLN A CA 1
ATOM 1438 C C . GLN A 1 202 ? 13.470 62.784 13.026 1.00 39.16 214 GLN A C 1
ATOM 1439 O O . GLN A 1 202 ? 12.512 63.553 13.245 1.00 37.22 214 GLN A O 1
ATOM 1445 N N . LYS A 1 203 ? 13.463 61.844 12.089 1.00 39.46 215 LYS A N 1
ATOM 1446 C CA . LYS A 1 203 ? 12.377 61.651 11.153 1.00 42.09 215 LYS A CA 1
ATOM 1447 C C . LYS A 1 203 ? 10.997 61.646 11.794 1.00 39.49 215 LYS A C 1
ATOM 1448 O O . LYS A 1 203 ? 10.060 62.135 11.197 1.00 38.28 215 LYS A O 1
ATOM 1454 N N . ASN A 1 204 ? 10.873 61.065 12.989 1.00 41.19 216 ASN A N 1
ATOM 1455 C CA . ASN A 1 204 ? 9.558 60.897 13.642 1.00 43.70 216 ASN A CA 1
ATOM 1456 C C . ASN A 1 204 ? 9.199 61.976 14.679 1.00 42.91 216 ASN A C 1
ATOM 1457 O O . ASN A 1 204 ? 8.332 61.742 15.517 1.00 43.60 216 ASN A O 1
ATOM 1462 N N . ALA A 1 205 ? 9.829 63.155 14.609 1.00 41.13 217 ALA A N 1
ATOM 1463 C CA . ALA A 1 205 ? 9.557 64.214 15.582 1.00 37.99 217 ALA A CA 1
ATOM 1464 C C . ALA A 1 205 ? 8.185 64.847 15.318 1.00 36.66 217 ALA A C 1
ATOM 1465 O O . ALA A 1 205 ? 7.785 65.044 14.192 1.00 37.72 217 ALA A O 1
ATOM 1467 N N . GLN A 1 206 ? 7.491 65.181 16.380 1.00 38.31 218 GLN A N 1
ATOM 1468 C CA . GLN A 1 206 ? 6.165 65.791 16.290 1.00 38.88 218 GLN A CA 1
ATOM 1469 C C . GLN A 1 206 ? 6.118 67.076 17.092 1.00 35.02 218 GLN A C 1
ATOM 1470 O O . GLN A 1 206 ? 6.949 67.285 17.953 1.00 30.45 218 GLN A O 1
ATOM 1476 N N . ASN A 1 207 ? 5.134 67.919 16.798 1.00 37.58 219 ASN A N 1
ATOM 1477 C CA . ASN A 1 207 ? 4.852 69.119 17.581 1.00 38.67 219 ASN A CA 1
ATOM 1478 C C . ASN A 1 207 ? 6.067 70.054 17.652 1.00 36.03 219 ASN A C 1
ATOM 1479 O O . ASN A 1 207 ? 6.387 70.599 18.703 1.00 32.11 219 ASN A O 1
ATOM 1484 N N . ILE A 1 208 ? 6.739 70.233 16.521 1.00 32.05 220 ILE A N 1
ATOM 1485 C CA . ILE A 1 208 ? 7.921 71.065 16.473 1.00 31.48 220 ILE A CA 1
ATOM 1486 C C . ILE A 1 208 ? 7.482 72.514 16.522 1.00 31.85 220 ILE A C 1
ATOM 1487 O O . ILE A 1 208 ? 6.576 72.913 15.794 1.00 29.92 220 ILE A O 1
ATOM 1492 N N . MET A 1 209 ? 8.140 73.299 17.374 1.00 30.36 221 MET A N 1
ATOM 1493 C CA . MET A 1 209 ? 7.946 74.745 17.391 1.00 32.06 221 MET A CA 1
ATOM 1494 C C . MET A 1 209 ? 9.000 75.483 16.561 1.00 30.46 221 MET A C 1
ATOM 1495 O O . MET A 1 209 ? 10.199 75.205 16.649 1.00 28.54 221 MET A O 1
ATOM 1500 N N . TYR A 1 210 ? 8.536 76.431 15.759 1.00 29.77 222 TYR A N 1
ATOM 1501 C CA . TYR A 1 210 ? 9.409 77.309 14.980 1.00 30.26 222 TYR A CA 1
ATOM 1502 C C . TYR A 1 210 ? 8.665 78.630 14.863 1.00 32.73 222 TYR A C 1
ATOM 1503 O O . TYR A 1 210 ? 7.804 78.800 13.979 1.00 33.33 222 TYR A O 1
ATOM 1512 N N . LYS A 1 211 ? 8.978 79.543 15.788 1.00 31.81 223 LYS A N 1
ATOM 1513 C CA . LYS A 1 211 ? 8.155 80.729 16.045 1.00 32.52 223 LYS A CA 1
ATOM 1514 C C . LYS A 1 211 ? 9.011 81.947 16.239 1.00 33.66 223 LYS A C 1
ATOM 1515 O O . LYS A 1 211 ? 9.828 81.985 17.162 1.00 32.72 223 LYS A O 1
ATOM 1521 N N . PHE A 1 212 ? 8.833 82.933 15.358 1.00 34.84 224 PHE A N 1
ATOM 1522 C CA . PHE A 1 212 ? 9.496 84.234 15.461 1.00 34.85 224 PHE A CA 1
ATOM 1523 C C . PHE A 1 212 ? 8.661 85.215 16.281 1.00 37.54 224 PHE A C 1
ATOM 1524 O O . PHE A 1 212 ? 7.436 85.292 16.108 1.00 38.17 224 PHE A O 1
ATOM 1532 N N . THR A 1 213 ? 9.331 85.973 17.152 1.00 38.72 225 THR A N 1
ATOM 1533 C CA . THR A 1 213 ? 8.737 87.118 17.850 1.00 37.39 225 THR A CA 1
ATOM 1534 C C . THR A 1 213 ? 9.584 88.361 17.574 1.00 39.61 225 THR A C 1
ATOM 1535 O O . THR A 1 213 ? 10.750 88.454 17.989 1.00 38.26 225 THR A O 1
ATOM 1539 N N . ASP A 1 214 ? 8.990 89.307 16.851 1.00 38.49 226 ASP A N 1
ATOM 1540 C CA . ASP A 1 214 ? 9.668 90.525 16.454 1.00 39.20 226 ASP A CA 1
ATOM 1541 C C . ASP A 1 214 ? 9.130 91.665 17.326 1.00 41.43 226 ASP A C 1
ATOM 1542 O O . ASP A 1 214 ? 7.910 91.799 17.520 1.00 41.92 226 ASP A O 1
ATOM 1547 N N . THR A 1 215 ? 10.046 92.463 17.868 1.00 39.92 227 THR A N 1
ATOM 1548 C CA . THR A 1 215 ? 9.677 93.638 18.668 1.00 40.69 227 THR A CA 1
ATOM 1549 C C . THR A 1 215 ? 10.264 94.910 18.066 1.00 39.92 227 THR A C 1
ATOM 1550 O O . THR A 1 215 ? 11.478 95.044 17.925 1.00 43.20 227 THR A O 1
ATOM 1554 N N . MET A 1 216 ? 9.383 95.824 17.672 1.00 43.20 228 MET A N 1
ATOM 1555 C CA . MET A 1 216 ? 9.786 97.127 17.146 1.00 45.19 228 MET A CA 1
ATOM 1556 C C . MET A 1 216 ? 9.543 98.170 18.230 1.00 47.11 228 MET A C 1
ATOM 1557 O O . MET A 1 216 ? 8.500 98.122 18.918 1.00 47.78 228 MET A O 1
ATOM 1562 N N . SER A 1 217 ? 10.495 99.097 18.387 1.00 45.20 229 SER A N 1
ATOM 1563 C CA . SER A 1 217 ? 10.364 100.188 19.372 1.00 47.72 229 SER A CA 1
ATOM 1564 C C . 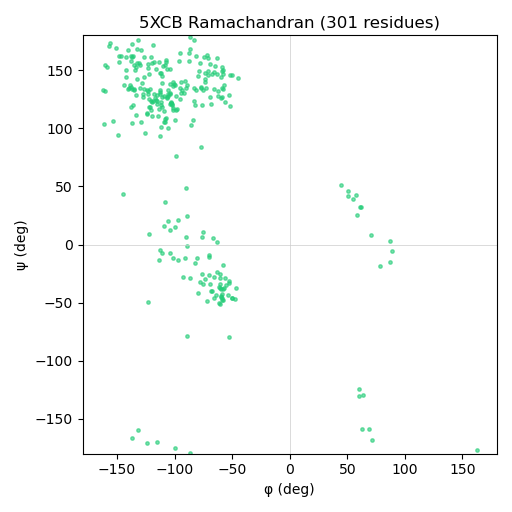SER A 1 217 ? 9.314 101.217 18.907 1.00 51.22 229 SER A C 1
ATOM 1565 O O . SER A 1 217 ? 8.927 101.228 17.731 1.00 51.92 229 SER A O 1
ATOM 1568 N N . LYS A 1 218 ? 8.837 102.049 19.840 1.00 56.36 230 LYS A N 1
ATOM 1569 C CA . LYS A 1 218 ? 7.666 102.929 19.610 1.00 57.43 230 LYS A CA 1
ATOM 1570 C C . LYS A 1 218 ? 7.808 103.864 18.403 1.00 53.86 230 LYS A C 1
ATOM 1571 O O . LYS A 1 218 ? 6.808 104.247 17.789 1.00 60.44 230 LYS A O 1
ATOM 1577 N N . GLY A 1 219 ? 9.037 104.241 18.078 1.00 53.93 231 GLY A N 1
ATOM 1578 C CA . GLY A 1 219 ? 9.297 105.131 16.941 1.00 55.88 231 GLY A CA 1
ATOM 1579 C C . GLY A 1 219 ? 9.173 104.457 15.582 1.00 55.69 231 GLY A C 1
ATOM 1580 O O . GLY A 1 219 ? 9.569 105.035 14.564 1.00 56.90 231 GLY A O 1
ATOM 1581 N N . LEU A 1 220 ? 8.633 103.235 15.565 1.00 56.07 232 LEU A N 1
ATOM 1582 C CA . LEU A 1 220 ? 8.499 102.438 14.338 1.00 53.97 232 LEU A CA 1
ATOM 1583 C C . LEU A 1 220 ? 7.057 101.990 14.151 1.00 52.93 232 LEU A C 1
ATOM 1584 O O . LEU A 1 220 ? 6.416 101.528 15.095 1.00 52.54 232 LEU A O 1
ATOM 1589 N N . THR A 1 221 ? 6.539 102.148 12.937 1.00 52.33 233 THR A N 1
ATOM 1590 C CA . THR A 1 221 ? 5.188 101.675 12.626 1.00 53.93 233 THR A CA 1
ATOM 1591 C C . THR A 1 221 ? 5.247 100.562 11.602 1.00 49.02 233 THR A C 1
ATOM 1592 O O . THR A 1 221 ? 5.595 100.786 10.438 1.00 50.15 233 THR A O 1
ATOM 1596 N N . TYR A 1 222 ? 4.920 99.359 12.071 1.00 52.38 234 TYR A N 1
ATOM 1597 C CA . TYR A 1 222 ? 4.913 98.167 11.244 1.00 50.20 234 TYR A CA 1
ATOM 1598 C C . TYR A 1 222 ? 3.990 98.386 10.052 1.00 52.35 234 TYR A C 1
ATOM 1599 O O . TYR A 1 222 ? 2.809 98.675 10.221 1.00 53.71 234 TYR A O 1
ATOM 1608 N N . ASP A 1 223 ? 4.549 98.230 8.856 1.00 53.34 235 ASP A N 1
ATOM 1609 C CA . ASP A 1 223 ? 3.801 98.371 7.620 1.00 52.51 235 ASP A CA 1
ATOM 1610 C C . ASP A 1 223 ? 2.949 97.116 7.386 1.00 55.87 235 ASP A C 1
ATOM 1611 O O . ASP A 1 223 ? 3.364 96.194 6.673 1.00 58.57 235 ASP A O 1
ATOM 1616 N N . GLU A 1 224 ? 1.769 97.085 8.005 1.00 56.02 236 GLU A N 1
ATOM 1617 C CA . GLU A 1 224 ? 0.836 95.970 7.867 1.00 58.86 236 GLU A CA 1
ATOM 1618 C C . GLU A 1 224 ? 0.436 95.705 6.419 1.00 63.99 236 GLU A C 1
ATOM 1619 O O . GLU A 1 224 ? 0.285 94.552 6.016 1.00 65.93 236 GLU A O 1
ATOM 1625 N N . LYS A 1 225 ? 0.261 96.766 5.639 1.00 65.34 237 LYS A N 1
ATOM 1626 C CA . LYS A 1 225 ? -0.265 96.621 4.284 1.00 66.93 237 LYS A CA 1
ATOM 1627 C C . LYS A 1 225 ? 0.718 95.853 3.424 1.00 63.49 237 LYS A C 1
ATOM 1628 O O . LYS A 1 225 ? 0.326 94.945 2.697 1.00 68.07 237 LYS A O 1
ATOM 1634 N N . THR A 1 226 ? 1.996 96.210 3.505 1.00 57.95 238 THR A N 1
ATOM 1635 C CA . THR A 1 226 ? 3.033 95.458 2.802 1.00 57.14 238 THR A CA 1
ATOM 1636 C C . THR A 1 226 ? 3.161 94.063 3.419 1.00 54.72 238 THR A C 1
ATOM 1637 O O . THR A 1 226 ? 3.328 93.080 2.702 1.00 51.88 238 THR A O 1
ATOM 1641 N N . GLY A 1 227 ? 3.070 93.997 4.749 1.00 54.03 239 GLY A N 1
ATOM 1642 C CA . GLY A 1 227 ? 3.071 92.730 5.485 1.00 50.60 239 GLY A CA 1
ATOM 1643 C C . GLY A 1 227 ? 4.365 91.953 5.322 1.00 49.00 239 GLY A C 1
ATOM 1644 O O . GLY A 1 227 ? 5.406 92.526 4.976 1.00 44.03 239 GLY A O 1
ATOM 1645 N N . PHE A 1 228 ? 4.298 90.644 5.562 1.00 48.96 240 PHE A N 1
ATOM 1646 C CA . PHE A 1 228 ? 5.492 89.801 5.485 1.00 49.27 240 PHE A CA 1
ATOM 1647 C C . PHE A 1 228 ? 5.536 89.031 4.191 1.00 49.24 240 PHE A C 1
ATOM 1648 O O . PHE A 1 228 ? 4.533 88.443 3.778 1.00 46.66 240 PHE A O 1
ATOM 1656 N N . LYS A 1 229 ? 6.720 89.005 3.589 1.00 47.98 241 LYS A N 1
ATOM 1657 C CA . LYS A 1 229 ? 6.997 88.149 2.457 1.00 49.06 241 LYS A CA 1
ATOM 1658 C C . LYS A 1 229 ? 7.952 87.036 2.904 1.00 47.78 241 LYS A C 1
ATOM 1659 O O . LYS A 1 229 ? 9.151 87.260 3.086 1.00 45.53 241 LYS A O 1
ATOM 1665 N N . VAL A 1 230 ? 7.413 85.832 3.062 1.00 46.11 242 VAL A N 1
ATOM 1666 C CA . VAL A 1 230 ? 8.168 84.711 3.624 1.00 46.65 242 VAL A CA 1
ATOM 1667 C C . VAL A 1 230 ? 8.637 83.768 2.521 1.00 43.50 242 VAL A C 1
ATOM 1668 O O . VAL A 1 230 ? 7.827 83.162 1.827 1.00 41.76 242 VAL A O 1
ATOM 1672 N N . THR A 1 231 ? 9.945 83.631 2.361 1.00 42.22 243 THR A N 1
ATOM 1673 C CA . THR A 1 231 ? 10.474 82.787 1.293 1.00 43.86 243 THR A CA 1
ATOM 1674 C C . THR A 1 231 ? 11.580 81.804 1.731 1.00 44.52 243 THR A C 1
ATOM 1675 O O . THR A 1 231 ? 12.123 81.880 2.839 1.00 41.74 243 THR A O 1
ATOM 1679 N N . SER A 1 232 ? 11.879 80.877 0.828 1.00 42.31 244 SER A N 1
ATOM 1680 C CA . SER A 1 232 ? 13.028 79.989 0.934 1.00 39.72 244 SER A CA 1
ATOM 1681 C C . SER A 1 232 ? 13.396 79.594 -0.474 1.00 40.49 244 SER A C 1
ATOM 1682 O O . SER A 1 232 ? 12.681 78.812 -1.126 1.00 39.32 244 SER A O 1
ATOM 1685 N N . GLY A 1 233 ? 14.486 80.148 -0.960 1.00 41.63 245 GLY A N 1
ATOM 1686 C CA . GLY A 1 233 ? 14.828 80.002 -2.367 1.00 47.00 245 GLY A CA 1
ATOM 1687 C C . GLY A 1 233 ? 13.723 80.594 -3.222 1.00 49.62 245 GLY A C 1
ATOM 1688 O O . GLY A 1 233 ? 13.271 81.717 -2.975 1.00 52.70 245 GLY A O 1
ATOM 1689 N N . ASP A 1 234 ? 13.277 79.826 -4.209 1.00 50.33 246 ASP A N 1
ATOM 1690 C CA . ASP A 1 234 ? 12.230 80.264 -5.119 1.00 54.23 246 ASP A CA 1
ATOM 1691 C C . ASP A 1 234 ? 10.867 80.097 -4.481 1.00 55.28 246 ASP A C 1
ATOM 1692 O O . ASP A 1 234 ? 9.874 80.585 -5.012 1.00 62.11 246 ASP A O 1
ATOM 1697 N N . LYS A 1 235 ? 10.809 79.390 -3.354 1.00 49.33 247 LYS A N 1
ATOM 1698 C CA . LYS A 1 235 ? 9.536 79.122 -2.702 1.00 46.87 247 LYS A CA 1
ATOM 1699 C C . LYS A 1 235 ? 9.050 80.351 -1.952 1.00 48.39 247 LYS A C 1
ATOM 1700 O O . LYS A 1 235 ? 9.818 81.020 -1.252 1.00 50.26 247 LYS A O 1
ATOM 1706 N N . VAL A 1 236 ? 7.769 80.649 -2.105 1.00 46.06 248 VAL A N 1
ATOM 1707 C CA . VAL A 1 236 ? 7.125 81.638 -1.277 1.00 45.80 248 VAL A CA 1
ATOM 1708 C C . VAL A 1 236 ? 6.043 80.904 -0.517 1.00 46.38 248 VAL A C 1
ATOM 1709 O O . VAL A 1 236 ? 5.234 80.196 -1.124 1.00 48.75 248 VAL A O 1
ATOM 1713 N N . PHE A 1 237 ? 6.018 81.079 0.803 1.00 39.76 249 PHE A N 1
ATOM 1714 C CA . PHE A 1 237 ? 5.028 80.424 1.639 1.00 38.58 249 PHE A CA 1
ATOM 1715 C C . PHE A 1 237 ? 3.762 81.253 1.726 1.00 37.12 249 PHE A C 1
ATOM 1716 O O . PHE A 1 237 ? 3.760 82.423 1.362 1.00 37.27 249 PHE A O 1
ATOM 1724 N N . ALA A 1 238 ? 2.708 80.645 2.252 1.00 40.60 250 ALA A N 1
ATOM 1725 C CA . ALA A 1 238 ? 1.382 81.242 2.260 1.00 43.07 250 ALA A CA 1
ATOM 1726 C C . ALA A 1 238 ? 0.867 81.540 3.653 1.00 44.38 250 ALA A C 1
ATOM 1727 O O . ALA A 1 238 ? 0.714 80.629 4.473 1.00 43.63 250 ALA A O 1
ATOM 1729 N N . LYS A 1 239 ? 0.520 82.804 3.887 1.00 46.39 251 LYS A N 1
ATOM 1730 C CA . LYS A 1 239 ? -0.065 83.231 5.154 1.00 47.05 251 LYS A CA 1
ATOM 1731 C C . LYS A 1 239 ? -1.341 82.450 5.456 1.00 47.72 251 LYS A C 1
ATOM 1732 O O . LYS A 1 239 ? -2.173 82.222 4.582 1.00 52.56 251 LYS A O 1
ATOM 1738 N N . ASP A 1 240 ? -1.483 82.049 6.709 1.00 46.81 252 ASP A N 1
ATOM 1739 C CA . ASP A 1 240 ? -2.643 81.308 7.192 1.00 47.64 252 ASP A CA 1
ATOM 1740 C C . ASP A 1 240 ? -2.734 79.872 6.692 1.00 45.73 252 ASP A C 1
ATOM 1741 O O . ASP A 1 240 ? -3.724 79.202 6.952 1.00 48.16 252 ASP A O 1
ATOM 1746 N N . THR A 1 241 ? -1.693 79.384 6.020 1.00 44.63 253 THR A N 1
ATOM 1747 C CA . THR A 1 241 ? -1.551 77.938 5.767 1.00 43.01 253 THR A CA 1
ATOM 1748 C C . THR A 1 241 ? -0.215 77.430 6.325 1.00 40.91 253 THR A C 1
ATOM 1749 O O . THR A 1 241 ? -0.173 76.439 7.048 1.00 42.61 253 THR A O 1
ATOM 1753 N N . ASP A 1 242 ? 0.857 78.130 5.981 1.00 38.22 254 ASP A N 1
ATOM 1754 C CA . ASP A 1 242 ? 2.232 77.785 6.387 1.00 39.38 254 ASP A CA 1
ATOM 1755 C C . ASP A 1 242 ? 2.719 78.479 7.678 1.00 38.92 254 ASP A C 1
ATOM 1756 O O . ASP A 1 242 ? 3.602 77.957 8.368 1.00 39.11 254 ASP A O 1
ATOM 1761 N N . TYR A 1 243 ? 2.171 79.663 7.945 1.00 39.66 255 TYR A N 1
ATOM 1762 C CA . TYR A 1 243 ? 2.493 80.484 9.113 1.00 43.67 255 TYR A CA 1
ATOM 1763 C C . TYR A 1 243 ? 1.376 81.493 9.420 1.00 45.96 255 TYR A C 1
ATOM 1764 O O . TYR A 1 243 ? 0.642 81.888 8.507 1.00 46.13 255 TYR A O 1
ATOM 1773 N N . THR A 1 244 ? 1.240 81.890 10.693 1.00 44.12 256 THR A N 1
ATOM 1774 C CA . THR A 1 244 ? 0.315 82.963 11.081 1.00 41.56 256 THR A CA 1
ATOM 1775 C C . THR A 1 244 ? 1.080 84.189 11.507 1.00 45.80 256 THR A C 1
ATOM 1776 O O . THR A 1 244 ? 2.240 84.095 11.957 1.00 42.91 256 THR A O 1
ATOM 1780 N N . VAL A 1 245 ? 0.431 85.345 11.350 1.00 44.27 257 VAL A N 1
ATOM 1781 C CA . VAL A 1 245 ? 0.983 86.632 11.770 1.00 44.02 257 VAL A CA 1
ATOM 1782 C C . VAL A 1 245 ? 0.013 87.278 12.752 1.00 47.68 257 VAL A C 1
ATOM 1783 O O . VAL A 1 245 ? -1.151 87.539 12.414 1.00 48.62 257 VAL A O 1
ATOM 1787 N N . ASP A 1 246 ? 0.485 87.491 13.977 1.00 48.31 258 ASP A N 1
ATOM 1788 C CA . ASP A 1 246 ? -0.296 88.129 15.022 1.00 49.97 258 ASP A CA 1
ATOM 1789 C C . ASP A 1 246 ? 0.420 89.407 15.452 1.00 52.73 258 ASP A C 1
ATOM 1790 O O . ASP A 1 246 ? 1.586 89.363 15.851 1.00 46.97 258 ASP A O 1
ATOM 1795 N N . VAL A 1 247 ? -0.285 90.538 15.367 1.00 53.16 259 VAL A N 1
ATOM 1796 C CA . VAL A 1 247 ? 0.301 91.851 15.647 1.00 51.99 259 VAL A CA 1
ATOM 1797 C C . VAL A 1 247 ? -0.305 92.427 16.907 1.00 51.69 259 VAL A C 1
ATOM 1798 O O . VAL A 1 247 ? -1.526 92.562 17.008 1.00 49.59 259 VAL A O 1
ATOM 1802 N N . LYS A 1 248 ? 0.556 92.727 17.876 1.00 51.26 260 LYS A N 1
ATOM 1803 C CA . LYS A 1 248 ? 0.137 93.353 19.125 1.00 49.14 260 LYS A CA 1
ATOM 1804 C C . LYS A 1 248 ? 0.955 94.616 19.362 1.00 48.58 260 LYS A C 1
ATOM 1805 O O . LYS A 1 248 ? 2.077 94.566 19.880 1.00 44.85 260 LYS A O 1
ATOM 1811 N N . LYS A 1 249 ? 0.387 95.752 18.968 1.00 50.31 261 LYS A N 1
ATOM 1812 C CA . LYS A 1 249 ? 0.834 97.049 19.470 1.00 50.65 261 LYS A CA 1
ATOM 1813 C C . LYS A 1 249 ? 0.679 97.038 21.000 1.00 52.40 261 LYS A C 1
ATOM 1814 O O . LYS A 1 249 ? -0.385 96.693 21.512 1.00 51.51 261 LYS A O 1
ATOM 1820 N N . GLN A 1 250 ? 1.751 97.361 21.720 1.00 54.46 262 GLN A N 1
ATOM 1821 C CA . GLN A 1 250 ? 1.756 97.321 23.190 1.00 58.14 262 GLN A CA 1
ATOM 1822 C C . GLN A 1 250 ? 1.460 98.708 23.774 1.00 59.74 262 GLN A C 1
ATOM 1823 O O . GLN A 1 250 ? 1.550 99.719 23.069 1.00 56.43 262 GLN A O 1
ATOM 1829 N N . GLU A 1 251 ? 1.133 98.752 25.065 1.00 65.29 263 GLU A N 1
ATOM 1830 C CA . GLU A 1 251 ? 0.785 100.020 25.719 1.00 69.63 263 GLU A CA 1
ATOM 1831 C C . GLU A 1 251 ? 1.937 101.008 25.644 1.00 64.98 263 GLU A C 1
ATOM 1832 O O . GLU A 1 251 ? 1.731 102.165 25.304 1.00 67.35 263 GLU A O 1
ATOM 1838 N N . ASP A 1 252 ? 3.146 100.537 25.926 1.00 64.90 264 ASP A N 1
ATOM 1839 C CA . ASP A 1 252 ? 4.332 101.390 25.898 1.00 63.37 264 ASP A CA 1
ATOM 1840 C C . ASP A 1 252 ? 4.692 101.894 24.491 1.00 64.12 264 ASP A C 1
ATOM 1841 O O . ASP A 1 252 ? 5.738 102.532 24.318 1.00 67.05 264 ASP A O 1
ATOM 1846 N N . GLY A 1 253 ? 3.846 101.600 23.495 1.00 61.20 265 GLY A N 1
ATOM 1847 C CA . GLY A 1 253 ? 4.056 102.073 22.112 1.00 59.15 265 GLY A CA 1
ATOM 1848 C C . GLY A 1 253 ? 4.894 101.186 21.186 1.00 59.97 265 GLY A C 1
ATOM 1849 O O . GLY A 1 253 ? 5.027 101.492 19.989 1.00 59.72 265 GLY A O 1
ATOM 1850 N N . SER A 1 254 ? 5.467 100.103 21.722 1.00 54.32 266 SER A N 1
ATOM 1851 C CA . SER A 1 254 ? 6.229 99.137 20.900 1.00 53.69 266 SER A CA 1
ATOM 1852 C C . SER A 1 254 ? 5.287 98.154 20.200 1.00 53.66 266 SER A C 1
ATOM 1853 O O . SER A 1 254 ? 4.125 98.003 20.609 1.00 55.79 266 SER A O 1
ATOM 1856 N N . THR A 1 255 ? 5.779 97.481 19.160 1.00 50.93 267 THR A N 1
ATOM 1857 C CA . THR A 1 255 ? 4.983 96.434 18.479 1.00 50.21 267 THR A CA 1
ATOM 1858 C C . THR A 1 255 ? 5.610 95.024 18.619 1.00 46.94 267 THR A C 1
ATOM 1859 O O . THR A 1 255 ? 6.796 94.826 18.332 1.00 42.63 267 THR A O 1
ATOM 1863 N N . VAL A 1 256 ? 4.799 94.062 19.057 1.00 44.78 268 VAL A N 1
ATOM 1864 C CA . VAL A 1 256 ? 5.207 92.659 19.119 1.00 46.54 268 VAL A CA 1
ATOM 1865 C C . VAL A 1 256 ? 4.495 91.845 18.035 1.00 46.09 268 VAL A C 1
ATOM 1866 O O . VAL A 1 256 ? 3.282 91.565 18.129 1.00 46.18 268 VAL A O 1
ATOM 1870 N N . ILE A 1 257 ? 5.267 91.450 17.030 1.00 41.03 269 ILE A N 1
ATOM 1871 C CA . ILE A 1 257 ? 4.768 90.633 15.919 1.00 42.00 269 ILE A CA 1
ATOM 1872 C C . ILE A 1 257 ? 5.192 89.168 16.093 1.00 40.60 269 ILE A C 1
ATOM 1873 O O . ILE A 1 257 ? 6.390 88.855 16.145 1.00 40.78 269 ILE A O 1
ATOM 1878 N N . THR A 1 258 ? 4.207 88.277 16.187 1.00 39.76 270 THR A N 1
ATOM 1879 C CA . THR A 1 258 ? 4.435 86.834 16.271 1.00 39.53 270 THR A CA 1
ATOM 1880 C C . THR A 1 258 ? 4.190 86.158 14.903 1.00 41.10 270 THR A C 1
ATOM 1881 O O . THR A 1 258 ? 3.076 86.191 14.379 1.00 43.27 270 THR A O 1
ATOM 1885 N N . ILE A 1 259 ? 5.241 85.578 14.328 1.00 40.10 271 ILE A N 1
ATOM 1886 C CA . ILE A 1 259 ? 5.154 84.803 13.076 1.00 36.09 271 ILE A CA 1
ATOM 1887 C C . ILE A 1 259 ? 5.421 83.325 13.376 1.00 35.85 271 ILE A C 1
ATOM 1888 O O . ILE A 1 259 ? 6.574 82.905 13.525 1.00 35.26 271 ILE A O 1
ATOM 1893 N N . ASN A 1 260 ? 4.346 82.544 13.454 1.00 33.25 272 ASN A N 1
ATOM 1894 C CA . ASN A 1 260 ? 4.405 81.188 13.930 1.00 35.34 272 ASN A CA 1
ATOM 1895 C C . ASN A 1 260 ? 4.190 80.213 12.785 1.00 36.09 272 ASN A C 1
ATOM 1896 O O . ASN A 1 260 ? 3.209 80.332 12.049 1.00 37.53 272 ASN A O 1
ATOM 1901 N N . PHE A 1 261 ? 5.108 79.257 12.635 1.00 34.15 273 PHE A N 1
ATOM 1902 C CA . PHE A 1 261 ? 5.129 78.362 11.467 1.00 33.29 273 PHE A CA 1
ATOM 1903 C C . PHE A 1 261 ? 4.606 76.976 11.785 1.00 33.29 273 PHE A C 1
ATOM 1904 O O . PHE A 1 261 ? 4.679 76.513 12.917 1.00 33.59 273 PHE A O 1
ATOM 1912 N N . VAL A 1 262 ? 4.045 76.342 10.755 1.00 35.26 274 VAL A N 1
ATOM 1913 C CA . VAL A 1 262 ? 3.782 74.910 10.746 1.00 33.35 274 VAL A CA 1
ATOM 1914 C C . VAL A 1 262 ? 5.086 74.298 10.274 1.00 32.65 274 VAL A C 1
ATOM 1915 O O . VAL A 1 262 ? 5.406 74.332 9.074 1.00 32.15 274 VAL A O 1
ATOM 1919 N N . TYR A 1 263 ? 5.850 73.743 11.211 1.00 32.31 275 TYR A N 1
ATOM 1920 C CA . TYR A 1 263 ? 7.178 73.209 10.887 1.00 30.71 275 TYR A CA 1
ATOM 1921 C C . TYR A 1 263 ? 7.129 72.194 9.715 1.00 31.99 275 TYR A C 1
ATOM 1922 O O . TYR A 1 263 ? 7.974 72.217 8.814 1.00 29.05 275 TYR A O 1
ATOM 1931 N N . GLU A 1 264 ? 6.144 71.310 9.751 1.00 31.52 276 GLU A N 1
ATOM 1932 C CA . GLU A 1 264 ? 6.013 70.273 8.733 1.00 36.38 276 GLU A CA 1
ATOM 1933 C C . GLU A 1 264 ? 6.015 70.825 7.319 1.00 34.16 276 GLU A C 1
ATOM 1934 O O . GLU A 1 264 ? 6.513 70.172 6.406 1.00 34.51 276 GLU A O 1
ATOM 1940 N N . ASN A 1 265 ? 5.468 72.026 7.147 1.00 33.62 277 ASN A N 1
ATOM 1941 C CA . ASN A 1 265 ? 5.351 72.628 5.834 1.00 32.40 277 ASN A CA 1
ATOM 1942 C C . ASN A 1 265 ? 6.605 73.300 5.373 1.00 31.27 277 ASN A C 1
ATOM 1943 O O . ASN A 1 265 ? 6.695 73.608 4.204 1.00 33.87 277 ASN A O 1
ATOM 1948 N N . ILE A 1 266 ? 7.567 73.573 6.250 1.00 30.69 278 ILE A N 1
ATOM 1949 C CA . ILE A 1 266 ? 8.820 74.230 5.785 1.00 30.07 278 ILE A CA 1
ATOM 1950 C C . ILE A 1 266 ? 10.012 73.288 5.852 1.00 31.06 278 ILE A C 1
ATOM 1951 O O . ILE A 1 266 ? 11.110 73.603 5.397 1.00 30.07 278 ILE A O 1
ATOM 1956 N N . LYS A 1 267 ? 9.768 72.123 6.436 1.00 33.49 279 LYS A N 1
ATOM 1957 C CA . LYS A 1 267 ? 10.799 71.106 6.672 1.00 35.74 279 LYS A CA 1
ATOM 1958 C C . LYS A 1 267 ? 11.618 70.793 5.388 1.00 36.32 279 LYS A C 1
ATOM 1959 O O . LYS A 1 267 ? 12.854 70.744 5.414 1.00 34.41 279 LYS A O 1
ATOM 1965 N N . ALA A 1 268 ? 10.925 70.604 4.266 1.00 37.37 280 ALA A N 1
ATOM 1966 C CA . ALA A 1 268 ? 11.598 70.249 2.987 1.00 37.73 280 ALA A CA 1
ATOM 1967 C C . ALA A 1 268 ? 12.641 71.271 2.533 1.00 37.63 280 ALA A C 1
ATOM 1968 O O . ALA A 1 268 ? 13.497 70.968 1.699 1.00 40.27 280 ALA A O 1
ATOM 1970 N N . TYR A 1 269 ? 12.570 72.476 3.098 1.00 38.97 281 TYR A N 1
ATOM 1971 C CA . TYR A 1 269 ? 13.350 73.618 2.633 1.00 38.16 281 TYR A CA 1
ATOM 1972 C C . TYR A 1 269 ? 14.547 73.960 3.515 1.00 38.71 281 TYR A C 1
ATOM 1973 O O . TYR A 1 269 ? 15.164 75.022 3.356 1.00 38.03 281 TYR A O 1
ATOM 1982 N N . ALA A 1 270 ? 14.882 73.054 4.424 1.00 37.94 282 ALA A N 1
ATOM 1983 C CA . ALA A 1 270 ? 15.985 73.260 5.374 1.00 38.96 282 ALA A CA 1
ATOM 1984 C C . ALA A 1 270 ? 17.271 73.633 4.681 1.00 40.82 282 ALA A C 1
ATOM 1985 O O . ALA A 1 270 ? 18.070 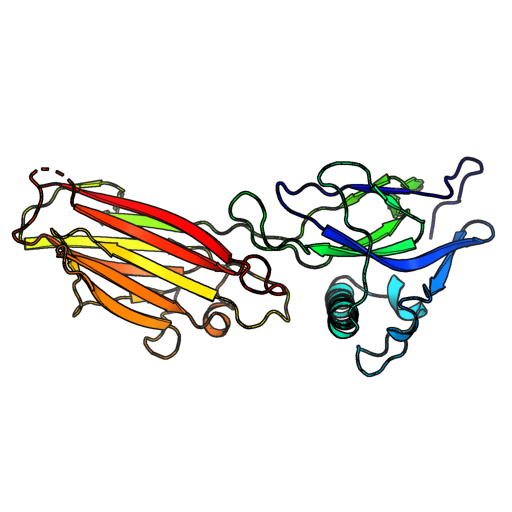74.395 5.220 1.00 42.07 282 ALA A O 1
ATOM 1987 N N . GLU A 1 271 ? 17.464 73.131 3.468 1.00 48.50 283 GLU A N 1
ATOM 1988 C CA . GLU A 1 271 ? 18.699 73.403 2.730 1.00 49.15 283 GLU A CA 1
ATOM 1989 C C . GLU A 1 271 ? 18.883 74.891 2.484 1.00 47.40 283 GLU A C 1
ATOM 1990 O O . GLU A 1 271 ? 20.009 75.374 2.470 1.00 47.81 283 GLU A O 1
ATOM 1996 N N . THR A 1 272 ? 17.793 75.627 2.283 1.00 47.04 284 THR A N 1
ATOM 1997 C CA . THR A 1 272 ? 17.905 77.062 1.964 1.00 47.65 284 THR A CA 1
ATOM 1998 C C . THR A 1 272 ? 17.373 77.991 3.056 1.00 46.93 284 THR A C 1
ATOM 1999 O O . THR A 1 272 ? 17.473 79.212 2.937 1.00 47.52 284 THR A O 1
ATOM 2003 N N . GLY A 1 273 ? 16.799 77.423 4.106 1.00 42.89 285 GLY A N 1
ATOM 2004 C CA . GLY A 1 273 ? 16.360 78.224 5.252 1.00 40.47 285 GLY A CA 1
ATOM 2005 C C . GLY A 1 273 ? 15.139 79.082 4.990 1.00 39.53 285 GLY A C 1
ATOM 2006 O O . GLY A 1 273 ? 14.449 78.916 3.994 1.00 42.11 285 GLY A O 1
ATOM 2007 N N . ILE A 1 274 ? 14.872 79.992 5.917 1.00 39.72 286 ILE A N 1
ATOM 2008 C CA . ILE A 1 274 ? 13.756 80.910 5.842 1.00 42.43 286 ILE A CA 1
ATOM 2009 C C . ILE A 1 274 ? 14.288 82.324 5.659 1.00 42.28 286 ILE A C 1
ATOM 2010 O O . ILE A 1 274 ? 15.344 82.679 6.162 1.00 44.62 286 ILE A O 1
ATOM 2015 N N . THR A 1 275 ? 13.528 83.130 4.938 1.00 44.11 287 THR A N 1
ATOM 2016 C CA . THR A 1 275 ? 13.844 84.535 4.754 1.00 45.14 287 THR A CA 1
ATOM 2017 C C . THR A 1 275 ? 12.573 85.318 4.979 1.00 45.37 287 THR A C 1
ATOM 2018 O O . THR A 1 275 ? 11.522 84.993 4.420 1.00 45.43 287 THR A O 1
ATOM 2022 N N . LEU A 1 276 ? 12.670 86.321 5.837 1.00 43.00 288 LEU A N 1
ATOM 2023 C CA . LEU A 1 276 ? 11.561 87.206 6.122 1.00 45.38 288 LEU A CA 1
ATOM 2024 C C . LEU A 1 276 ? 11.895 88.574 5.556 1.00 46.08 288 LEU A C 1
ATOM 2025 O O . LEU A 1 276 ? 12.959 89.132 5.835 1.00 47.68 288 LEU A O 1
ATOM 2030 N N . ASN A 1 277 ? 10.982 89.101 4.746 1.00 48.23 289 ASN A N 1
ATOM 2031 C CA . ASN A 1 277 ? 11.088 90.458 4.216 1.00 47.61 289 ASN A CA 1
ATOM 2032 C C . ASN A 1 277 ? 9.860 91.220 4.682 1.00 45.61 289 ASN A C 1
ATOM 2033 O O . ASN A 1 277 ? 8.731 90.788 4.488 1.00 47.35 289 ASN A O 1
ATOM 2038 N N . TYR A 1 278 ? 10.102 92.329 5.361 1.00 46.79 290 TYR A N 1
ATOM 2039 C CA . TYR A 1 278 ? 9.034 93.161 5.894 1.00 45.11 290 TYR A CA 1
ATOM 2040 C C . TYR A 1 278 ? 9.561 94.595 6.080 1.00 49.01 290 TYR A C 1
ATOM 2041 O O . TYR A 1 278 ? 10.767 94.856 5.883 1.00 48.08 290 TYR A O 1
ATOM 2050 N N . GLN A 1 279 ? 8.655 95.508 6.426 1.00 50.86 291 GLN A N 1
ATOM 2051 C CA . GLN A 1 279 ? 8.965 96.939 6.501 1.00 55.80 291 GLN A CA 1
ATOM 2052 C C . GLN A 1 279 ? 8.284 97.641 7.659 1.00 52.12 291 GLN A C 1
ATOM 2053 O O . GLN A 1 279 ? 7.280 97.165 8.210 1.00 51.42 291 GLN A O 1
ATOM 2059 N N . ALA A 1 280 ? 8.836 98.806 7.984 1.00 53.37 292 ALA A N 1
ATOM 2060 C CA . ALA A 1 280 ? 8.216 99.740 8.924 1.00 58.20 292 ALA A CA 1
ATOM 2061 C C . ALA A 1 280 ? 8.515 101.195 8.526 1.00 55.68 292 ALA A C 1
ATOM 2062 O O . ALA A 1 280 ? 9.451 101.478 7.765 1.00 54.19 292 ALA A O 1
ATOM 2064 N N . THR A 1 281 ? 7.735 102.119 9.063 1.00 53.97 293 THR A N 1
ATOM 2065 C CA . THR A 1 281 ? 8.000 103.541 8.821 1.00 60.40 293 THR A CA 1
ATOM 2066 C C . THR A 1 281 ? 8.215 104.296 10.123 1.00 59.72 293 THR A C 1
ATOM 2067 O O . THR A 1 281 ? 7.368 104.254 11.032 1.00 57.76 293 THR A O 1
ATOM 2071 N N . LEU A 1 282 ? 9.356 104.976 10.205 1.00 61.95 294 LEU A N 1
ATOM 2072 C CA . LEU A 1 282 ? 9.652 105.859 11.336 1.00 69.20 294 LEU A CA 1
ATOM 2073 C C . LEU A 1 282 ? 8.502 106.846 11.552 1.00 69.17 294 LEU A C 1
ATOM 2074 O O . LEU A 1 282 ? 8.175 107.630 10.658 1.00 70.37 294 LEU A O 1
ATOM 2079 N N . ASN A 1 283 ? 7.883 106.784 12.727 1.00 66.65 295 ASN A N 1
ATOM 2080 C CA . ASN A 1 283 ? 6.762 107.652 13.056 1.00 67.22 295 ASN A CA 1
ATOM 2081 C C . ASN A 1 283 ? 7.211 108.835 13.923 1.00 71.99 295 ASN A C 1
ATOM 2082 O O . ASN A 1 283 ? 8.410 109.023 14.182 1.00 71.14 295 ASN A O 1
ATOM 2087 N N . LYS A 1 284 ? 6.236 109.626 14.363 1.00 73.67 296 LYS A N 1
ATOM 2088 C CA . LYS A 1 284 ? 6.503 110.869 15.088 1.00 77.86 296 LYS A CA 1
ATOM 2089 C C . LYS A 1 284 ? 7.378 110.650 16.327 1.00 76.73 296 LYS A C 1
ATOM 2090 O O . LYS A 1 284 ? 8.203 111.500 16.651 1.00 70.15 296 LYS A O 1
ATOM 2096 N N . ASP A 1 285 ? 7.216 109.508 16.999 1.00 77.38 297 ASP A N 1
ATOM 2097 C CA . ASP A 1 285 ? 7.925 109.252 18.266 1.00 77.45 297 ASP A CA 1
ATOM 2098 C C . ASP A 1 285 ? 9.400 108.882 18.097 1.00 75.89 297 ASP A C 1
ATOM 2099 O O . ASP A 1 285 ? 10.074 108.569 19.076 1.00 81.30 297 ASP A O 1
ATOM 2104 N N . ALA A 1 286 ? 9.909 108.951 16.871 1.00 79.24 298 ALA A N 1
ATOM 2105 C CA . ALA A 1 286 ? 11.316 108.646 16.604 1.00 81.75 298 ALA A CA 1
ATOM 2106 C C . ALA A 1 286 ? 12.246 109.293 17.633 1.00 86.97 298 ALA A C 1
ATOM 2107 O O . ALA A 1 286 ? 12.001 110.411 18.096 1.00 88.56 298 ALA A O 1
ATOM 2109 N N . VAL A 1 287 ? 13.310 108.572 17.980 1.00 93.06 299 VAL A N 1
ATOM 2110 C CA . VAL A 1 287 ? 14.262 108.988 19.012 1.00 95.35 299 VAL A CA 1
ATOM 2111 C C . VAL A 1 287 ? 15.450 109.688 18.348 1.00 99.00 299 VAL A C 1
ATOM 2112 O O . VAL A 1 287 ? 16.075 109.124 17.441 1.00 99.00 299 VAL A O 1
ATOM 2116 N N . ILE A 1 288 ? 15.742 110.916 18.786 1.00 99.00 300 ILE A N 1
ATOM 2117 C CA . ILE A 1 288 ? 16.921 111.660 18.323 1.00 98.51 300 ILE A CA 1
ATOM 2118 C C . ILE A 1 288 ? 18.115 111.366 19.233 1.00 97.99 300 ILE A C 1
ATOM 2119 O O . ILE A 1 288 ? 19.265 111.388 18.791 1.00 96.25 300 ILE A O 1
ATOM 2124 N N . GLY A 1 295 ? 18.298 104.562 19.848 1.00 55.55 307 GLY A N 1
ATOM 2125 C CA . GLY A 1 295 ? 17.795 104.459 18.470 1.00 53.70 307 GLY A CA 1
ATOM 2126 C C . GLY A 1 295 ? 16.408 103.829 18.354 1.00 53.36 307 GLY A C 1
ATOM 2127 O O . GLY A 1 295 ? 15.710 103.645 19.347 1.00 52.86 307 GLY A O 1
ATOM 2128 N N . ASN A 1 296 ? 15.998 103.524 17.125 1.00 50.92 308 ASN A N 1
ATOM 2129 C CA . ASN A 1 296 ? 14.713 102.874 16.875 1.00 51.03 308 ASN A CA 1
ATOM 2130 C C . ASN A 1 296 ? 14.993 101.433 16.461 1.00 48.11 308 ASN A C 1
ATOM 2131 O O . ASN A 1 296 ? 15.455 101.165 15.346 1.00 49.77 308 ASN A O 1
ATOM 2136 N N . THR A 1 297 ? 14.736 100.515 17.381 1.00 44.66 309 THR A N 1
ATOM 2137 C CA . THR A 1 297 ? 15.285 99.170 17.303 1.00 45.59 309 THR A CA 1
ATOM 2138 C C . THR A 1 297 ? 14.263 98.187 16.781 1.00 43.16 309 THR A C 1
ATOM 2139 O O . THR A 1 297 ? 13.085 98.257 17.161 1.00 35.75 309 THR A O 1
ATOM 2143 N N . ASN A 1 298 ? 14.728 97.292 15.900 1.00 40.92 310 ASN A N 1
ATOM 2144 C CA . ASN A 1 298 ? 13.989 96.060 15.562 1.00 42.61 310 ASN A CA 1
ATOM 2145 C C . ASN A 1 298 ? 14.715 94.852 16.143 1.00 40.53 310 ASN A C 1
ATOM 2146 O O . ASN A 1 298 ? 15.863 94.550 15.760 1.00 38.75 310 ASN A O 1
ATOM 2150 N N . ASN A 1 299 ? 14.046 94.203 17.090 1.00 42.49 311 ASN A N 1
ATOM 2151 C CA . ASN A 1 299 ? 14.508 92.958 17.704 1.00 43.60 311 ASN A CA 1
ATOM 2152 C C . ASN A 1 299 ? 13.761 91.805 17.091 1.00 42.41 311 ASN A C 1
ATOM 2153 O O . ASN A 1 299 ? 12.547 91.902 16.857 1.00 38.71 311 ASN A O 1
ATOM 2158 N N . ILE A 1 300 ? 14.494 90.719 16.843 1.00 40.58 312 ILE A N 1
ATOM 2159 C CA . ILE A 1 300 ? 13.910 89.446 16.423 1.00 36.85 312 ILE A CA 1
ATOM 2160 C C . ILE A 1 300 ? 14.424 88.322 17.320 1.00 35.73 312 ILE A C 1
ATOM 2161 O O . ILE A 1 300 ? 15.602 88.273 17.687 1.00 33.82 312 ILE A O 1
ATOM 2166 N N . GLN A 1 301 ? 13.500 87.436 17.654 1.00 34.37 313 GLN A N 1
ATOM 2167 C CA . GLN A 1 301 ? 13.735 86.258 18.450 1.00 36.76 313 GLN A CA 1
ATOM 2168 C C . GLN A 1 301 ? 13.121 85.066 17.709 1.00 34.30 313 GLN A C 1
ATOM 2169 O O . GLN A 1 301 ? 12.009 85.155 17.194 1.00 35.12 313 GLN A O 1
ATOM 2175 N N . LEU A 1 302 ? 13.859 83.969 17.637 1.00 32.60 314 LEU A N 1
ATOM 2176 C CA . LEU A 1 302 ? 13.352 82.714 17.099 1.00 32.05 314 LEU A CA 1
ATOM 2177 C C . LEU A 1 302 ? 13.342 81.683 18.227 1.00 32.56 314 LEU A C 1
ATOM 2178 O O . LEU A 1 302 ? 14.385 81.412 18.845 1.00 31.08 314 LEU A O 1
ATOM 2183 N N . ASP A 1 303 ? 12.167 81.144 18.535 1.00 30.83 315 ASP A N 1
ATOM 2184 C CA . ASP A 1 303 ? 12.064 80.042 19.478 1.00 31.53 315 ASP A CA 1
ATOM 2185 C C . ASP A 1 303 ? 11.819 78.752 18.702 1.00 30.11 315 ASP A C 1
ATOM 2186 O O . ASP A 1 303 ? 10.937 78.679 17.851 1.00 28.82 315 ASP A O 1
ATOM 2191 N N . TYR A 1 304 ? 12.610 77.736 19.013 1.00 28.05 316 TYR A N 1
ATOM 2192 C CA . TYR A 1 304 ? 12.572 76.484 18.296 1.00 28.24 316 TYR A CA 1
ATOM 2193 C C . TYR A 1 304 ? 12.760 75.326 19.221 1.00 28.01 316 TYR A C 1
ATOM 2194 O O . TYR A 1 304 ? 13.413 75.455 20.243 1.00 28.73 316 TYR A O 1
ATOM 2203 N N . THR A 1 305 ? 12.165 74.191 18.860 1.00 27.65 317 THR A N 1
ATOM 2204 C CA . THR A 1 305 ? 12.337 72.965 19.606 1.00 25.94 317 THR A CA 1
ATOM 2205 C C . THR A 1 305 ? 13.829 72.595 19.687 1.00 28.12 317 THR A C 1
ATOM 2206 O O . THR A 1 305 ? 14.544 72.654 18.683 1.00 24.49 317 THR A O 1
ATOM 2210 N N . ASN A 1 306 ? 14.294 72.233 20.891 1.00 27.21 318 ASN A N 1
ATOM 2211 C CA . ASN A 1 306 ? 15.630 71.658 21.034 1.00 26.85 318 ASN A CA 1
ATOM 2212 C C . ASN A 1 306 ? 15.510 70.136 20.882 1.00 26.59 318 ASN A C 1
ATOM 2213 O O . ASN A 1 306 ? 15.775 69.575 19.802 1.00 26.13 318 ASN A O 1
ATOM 2218 N N . ASN A 1 307 ? 15.068 69.493 21.953 1.00 25.88 319 ASN A N 1
ATOM 2219 C CA . ASN A 1 307 ? 14.863 68.072 21.998 1.00 28.39 319 ASN A CA 1
ATOM 2220 C C . ASN A 1 307 ? 13.376 67.724 21.796 1.00 28.56 319 ASN A C 1
ATOM 2221 O O . ASN A 1 307 ? 12.562 67.905 22.676 1.00 26.69 319 ASN A O 1
ATOM 2226 N N . PRO A 1 308 ? 13.033 67.196 20.624 1.00 32.30 320 PRO A N 1
ATOM 2227 C CA . PRO A 1 308 ? 11.631 66.995 20.285 1.00 33.15 320 PRO A CA 1
ATOM 2228 C C . PRO A 1 308 ? 10.942 65.891 21.081 1.00 34.98 320 PRO A C 1
ATOM 2229 O O . PRO A 1 308 ? 9.738 65.772 21.020 1.00 37.82 320 PRO A O 1
ATOM 2233 N N . HIS A 1 309 ? 11.689 65.085 21.821 1.00 37.20 321 HIS A N 1
ATOM 2234 C CA . HIS A 1 309 ? 11.087 64.033 22.616 1.00 39.46 321 HIS A CA 1
ATOM 2235 C C . HIS A 1 309 ? 11.062 64.333 24.107 1.00 41.04 321 HIS A C 1
ATOM 2236 O O . HIS A 1 309 ? 10.927 63.422 24.910 1.00 41.55 321 HIS A O 1
ATOM 2243 N N . VAL A 1 310 ? 11.180 65.605 24.479 1.00 41.59 322 VAL A N 1
ATOM 2244 C CA . VAL A 1 310 ? 10.968 66.001 25.867 1.00 43.05 322 VAL A CA 1
ATOM 2245 C C . VAL A 1 310 ? 10.059 67.214 25.856 1.00 44.46 322 VAL A C 1
ATOM 2246 O O . VAL A 1 310 ? 10.153 68.066 24.969 1.00 44.04 322 VAL A O 1
ATOM 2250 N N . LYS A 1 311 ? 9.159 67.296 26.825 1.00 46.56 323 LYS A N 1
ATOM 2251 C CA . LYS A 1 311 ? 8.236 68.428 26.873 1.00 50.71 323 LYS A CA 1
ATOM 2252 C C . LYS A 1 311 ? 8.998 69.688 27.275 1.00 44.96 323 LYS A C 1
ATOM 2253 O O . LYS A 1 311 ? 9.958 69.611 28.032 1.00 44.37 323 LYS A O 1
ATOM 2259 N N . ASP A 1 312 ? 8.588 70.831 26.730 1.00 45.78 324 ASP A N 1
ATOM 2260 C CA . ASP A 1 312 ? 9.101 72.147 27.139 1.00 49.67 324 ASP A CA 1
ATOM 2261 C C . ASP A 1 312 ? 10.607 72.291 26.909 1.00 44.91 324 ASP A C 1
ATOM 2262 O O . ASP A 1 312 ? 11.293 72.960 27.686 1.00 47.44 324 ASP A O 1
ATOM 2267 N N . SER A 1 313 ? 11.115 71.639 25.863 1.00 36.99 325 SER A N 1
ATOM 2268 C CA . SER A 1 313 ? 12.521 71.740 25.498 1.00 32.98 325 SER A CA 1
ATOM 2269 C C . SER A 1 313 ? 12.636 72.612 24.271 1.00 30.63 325 SER A C 1
ATOM 2270 O O . SER A 1 313 ? 12.395 72.151 23.162 1.00 29.90 325 SER A O 1
ATOM 2273 N N . TYR A 1 314 ? 13.004 73.873 24.505 1.00 29.08 326 TYR A N 1
ATOM 2274 C CA . TYR A 1 314 ? 13.117 74.913 23.488 1.00 30.20 326 TYR A CA 1
ATOM 2275 C C . TYR A 1 314 ? 14.416 75.710 23.653 1.00 30.97 326 TYR A C 1
ATOM 2276 O O . TYR A 1 314 ? 14.923 75.860 24.771 1.00 30.19 326 TYR A O 1
ATOM 2285 N N . LYS A 1 315 ? 14.942 76.213 22.541 1.00 28.56 327 LYS A N 1
ATOM 2286 C CA . LYS A 1 315 ? 15.979 77.228 22.561 1.00 30.44 327 LYS A CA 1
ATOM 2287 C C . LYS A 1 315 ? 15.512 78.497 21.878 1.00 31.96 327 LYS A C 1
ATOM 2288 O O . LYS A 1 315 ? 14.444 78.540 21.235 1.00 30.79 327 LYS A O 1
ATOM 2294 N N . LYS A 1 316 ? 16.335 79.527 22.006 1.00 32.65 328 LYS A N 1
ATOM 2295 C CA . LYS A 1 316 ? 16.035 80.835 21.477 1.00 34.19 328 LYS A CA 1
ATOM 2296 C C . LYS A 1 316 ? 17.277 81.406 20.823 1.00 35.25 328 LYS A C 1
ATOM 2297 O O . LYS A 1 316 ? 18.382 81.286 21.382 1.00 33.61 328 LYS A O 1
ATOM 2303 N N . LEU A 1 317 ? 17.107 81.961 19.618 1.00 30.85 329 LEU A N 1
ATOM 2304 C CA . LEU A 1 317 ? 18.110 82.830 18.996 1.00 32.76 329 LEU A CA 1
ATOM 2305 C C . LEU A 1 317 ? 17.577 84.250 18.914 1.00 32.85 329 LEU A C 1
ATOM 2306 O O . LEU A 1 317 ? 16.369 84.457 18.770 1.00 31.46 329 LEU A O 1
ATOM 2311 N N . THR A 1 318 ? 18.463 85.239 19.017 1.00 34.24 330 THR A N 1
ATOM 2312 C CA . THR A 1 318 ? 18.046 86.645 18.913 1.00 35.63 330 THR A CA 1
ATOM 2313 C C . THR A 1 318 ? 19.012 87.455 18.071 1.00 36.38 330 THR A C 1
ATOM 2314 O O . THR A 1 318 ? 20.173 87.089 17.883 1.00 35.98 330 THR A O 1
ATOM 2318 N N . ASP A 1 319 ? 18.504 88.559 17.550 1.00 37.14 331 ASP A N 1
ATOM 2319 C CA . ASP A 1 319 ? 19.330 89.542 16.860 1.00 38.22 331 ASP A CA 1
ATOM 2320 C C . ASP A 1 319 ? 18.607 90.864 16.898 1.00 39.30 331 ASP A C 1
ATOM 2321 O O . ASP A 1 319 ? 17.424 90.920 17.261 1.00 36.81 331 ASP A O 1
ATOM 2326 N N . LYS A 1 320 ? 19.299 91.922 16.487 1.00 42.94 332 LYS A N 1
ATOM 2327 C CA . LYS A 1 320 ? 18.713 93.265 16.517 1.00 43.01 332 LYS A CA 1
ATOM 2328 C C . LYS A 1 320 ? 19.441 94.214 15.591 1.00 40.63 332 LYS A C 1
ATOM 2329 O O . LYS A 1 320 ? 20.617 94.048 15.298 1.00 40.91 332 LYS A O 1
ATOM 2335 N N . VAL A 1 321 ? 18.707 95.217 15.156 1.00 41.31 333 VAL A N 1
ATOM 2336 C CA . VAL A 1 321 ? 19.213 96.288 14.337 1.00 42.63 333 VAL A CA 1
ATOM 2337 C C . VAL A 1 321 ? 18.645 97.601 14.891 1.00 42.34 333 VAL A C 1
ATOM 2338 O O . VAL A 1 321 ? 17.648 97.601 15.631 1.00 41.46 333 VAL A O 1
ATOM 2342 N N . THR A 1 322 ? 19.264 98.713 14.512 1.00 44.39 334 THR A N 1
ATOM 2343 C CA . THR A 1 322 ? 18.835 100.027 14.997 1.00 47.50 334 THR A CA 1
ATOM 2344 C C . THR A 1 322 ? 18.871 101.095 13.916 1.00 46.74 334 THR A C 1
ATOM 2345 O O . THR A 1 322 ? 19.828 101.183 13.147 1.00 48.00 334 THR A O 1
ATOM 2349 N N . THR A 1 323 ? 17.803 101.888 13.863 1.00 49.01 335 THR A N 1
ATOM 2350 C CA . THR A 1 323 ? 17.682 102.982 12.909 1.00 54.25 335 THR A CA 1
ATOM 2351 C C . THR A 1 323 ? 17.603 104.313 13.662 1.00 54.39 335 THR A C 1
ATOM 2352 O O . THR A 1 323 ? 16.763 104.494 14.548 1.00 52.49 335 THR A O 1
ATOM 2356 N N . TYR A 1 324 ? 18.490 105.229 13.286 1.00 56.07 336 TYR A N 1
ATOM 2357 C CA . TYR A 1 324 ? 18.650 106.506 13.971 1.00 60.48 336 TYR A CA 1
ATOM 2358 C C . TYR A 1 324 ? 18.100 107.654 13.138 1.00 62.44 336 TYR A C 1
ATOM 2359 O O . TYR A 1 324 ? 18.001 107.562 11.913 1.00 59.93 336 TYR A O 1
ATOM 2368 N N . THR A 1 325 ? 17.766 108.739 13.835 1.00 67.19 337 THR A N 1
ATOM 2369 C CA . THR A 1 325 ? 17.231 109.962 13.228 1.00 70.63 337 THR A CA 1
ATOM 2370 C C . THR A 1 325 ? 18.016 111.207 13.677 1.00 69.89 337 THR A C 1
ATOM 2371 O O . THR A 1 325 ? 18.507 111.276 14.804 1.00 66.23 337 THR A O 1
#

Solvent-accessible surface area: 15867 Å² total; per-residue (Å²)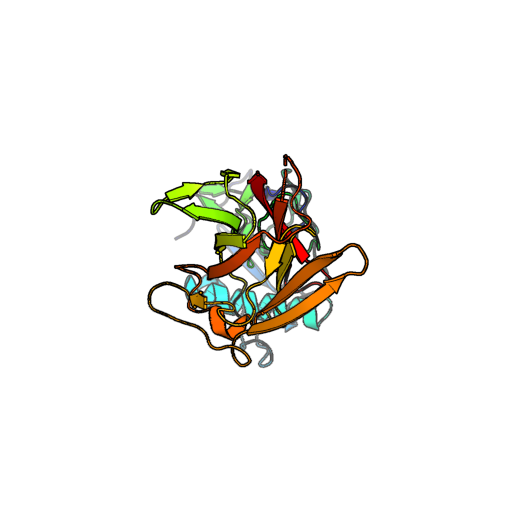: 240,75,21,76,18,62,207,122,31,64,152,103,7,4,0,27,2,74,21,148,43,5,43,4,5,2,18,45,1,4,37,13,93,113,50,62,82,38,19,107,51,48,54,23,85,69,4,101,81,0,8,110,34,101,114,19,47,65,30,38,72,158,20,4,120,136,26,67,56,131,76,36,130,70,0,3,20,20,1,10,75,14,3,80,99,63,189,57,95,35,71,122,7,135,58,43,95,137,14,82,4,55,14,0,16,7,1,0,3,11,44,18,52,100,16,114,66,20,13,0,9,9,42,8,11,34,7,24,1,0,59,76,56,69,138,66,38,48,24,76,0,92,14,116,34,103,51,43,84,2,128,20,86,0,6,2,41,76,151,153,116,140,47,85,88,7,80,24,99,96,53,51,68,2,108,2,15,0,83,5,31,7,1,67,25,15,132,51,13,137,150,21,51,0,56,0,34,0,48,0,28,95,0,0,58,18,31,106,192,85,12,25,124,0,22,3,56,159,70,88,8,50,122,104,93,14,10,71,31,61,48,110,121,70,191,109,19,17,4,38,0,35,0,59,12,71,10,95,60,0,86,89,65,28,168,89,8,2,14,0,48,5,28,0,37,2,28,182,64,21,68,185,42,1,36,0,52,2,56,0,26,0,6,1,4,26,54,46,182,105,3,104,22,118,35,83,29,116,1,14,0,106,58

Foldseek 3Di:
DAAFADPPHDQKFWEAEAFAPWKKFKDFQWAWDDDPGGTDTDGDPLQNCLACPPQQPNHHPVNPVVDDDVVVLSNLVSSVVVCVVVVNGGHMDDHRDIGMDGFGKIKMFTDDLDGDAAKFTARIDIDGAFDDDPNDTHRYDYDYGRIDGKDKDKFWADPNDTHQEAEDDAQDKIKMKMFMAQTDDRPPFPPKWKKKKKKWALQKAWPVVQNKFKDFVVDTDDEPPFWHWDWDQDPNRMIIIMTTGPSVVCVVRNVRGMMIITMIGGHPPCPCWTKMKMKIKIARYRPDPPRIDMDIDMGTYHD

B-factor: mean 48.12, std 15.37, range [24.21, 99.0]

Sequence (303 aa):
MTPSISKDAPIKGSITISKKGATFTAYKLLDAIKSGDAYEYSVNSDLKDFFNNSNYGSYSQESIQKLNGEQVKEFAINLHKYILENKKSGQELKDGQKNTVDLGYYLVTETSSDSEGAAVASTPIIVSVPQVSGDSWNYDVTINPKDNTPILEKNIVKENQRVKTSSENIGDVVKYEVKASIPVYQKNAQNIMYKFTDTMSKGLTYDEKTGFKVTSGDKVFAKDTDYTVDVKKQEDGSTVITINFVYENIKAYAETGITLNYQATLNKDAVIGNTNNIQLDYTNNPHVKDSYKKLTDKVTTYT